Protein AF-0000000085156436 (afdb_homodimer)

InterPro domains:
  IPR004360 Glyoxalase/fosfomycin resistance/dioxygenase domain [PF00903] (8-137)
  IPR018146 Glyoxalase I, conserved site [PS00934] (10-31)
  IPR029068 Glyoxalase/Bleomycin resistance protein/Dihydroxybiphenyl dioxygenase [G3DSA:3.10.180.10] (1-141)
  IPR029068 Glyoxalase/Bleomycin resistance protein/Dihydroxybiphenyl dioxygenase [SSF54593] (7-139)
  IPR037523 Vicinal oxygen chelate (VOC), core domain [PS51819] (7-140)
  IPR051785 Methylmalonyl-CoA/ethylmalonyl-CoA epimerase [PTHR43048] (8-139)

Sequence (300 aa):
MTSHRTVFNHVGLCVADRERSRRFYEGLLGFQFWWEIDPPDDRTAQLVGLPEPLGVHATYLVRDGLVLELIDYSKRWVHAGSQRAMDQIGLTHISFSVSDLPGVLARVRQFGGAVVGGSVSDGAAMIRDPDGQLLELLSDGWLAALPARPMTSHRTVFNHVGLCVADRERSRRFYEGLLGFQFWWEIDPPDDRTAQLVGLPEPLGVHATYLVRDGLVLELIDYSKRWVHAGSQRAMDQIGLTHISFSVSDLPGVLARVRQFGGAVVGGSVSDGAAMIRDPDGQLLELLSDGWLAALPARP

Foldseek 3Di:
DDPDDDDDDADEDEDADPVLLCLQCCVLVNWDWDDKDFDQQVVVCVVVVHDDDWRWIWTWTDDPHHIYIYIYTPGDGDDDDPQADPPDPDDAEEEDEDQCVVVSQVCNVVSQKAWDPPQDDPFKTWIARNSRGIYIYGYCVVVVVDDDDD/DDPDDDDDDADEDEDADPVLLCLQCCVLVNWDWDDKDFDQQPVVCVVVVHDDDWRWIWTWTDDPHHIYIYIYTPGDGDDDDPQADPPDPDDAEEEDEDQCVVVSQVCNVVSQKAWDPPQDDPFKTWIARNSRGIYIYGYCVVVVVDDDDD

Solvent-accessible surface area (backbone atoms only — not comparable to full-atom values): 15821 Å² total; per-residue (Å²): 128,52,90,55,54,57,40,63,59,34,38,35,29,22,44,94,46,64,68,60,48,46,48,24,44,32,54,73,58,49,34,38,81,60,53,69,50,67,63,60,47,71,67,47,24,37,42,59,71,44,75,78,65,32,50,45,38,38,38,33,31,37,40,75,78,44,34,42,29,42,34,34,47,77,55,40,85,64,41,78,66,78,76,82,48,68,55,28,54,26,68,45,34,41,31,31,28,26,72,40,51,72,62,50,63,71,43,34,55,81,44,51,24,39,71,42,80,76,15,63,56,96,52,34,30,29,32,23,45,69,86,53,40,42,32,37,42,28,22,55,69,56,65,70,68,52,76,80,76,122,126,53,90,55,55,58,39,63,59,33,37,34,30,24,43,93,46,65,67,60,48,47,47,25,42,33,55,73,57,48,35,37,82,58,54,70,48,67,62,61,47,70,67,48,24,37,42,59,69,46,74,77,63,33,49,45,38,39,38,33,30,37,40,75,77,45,33,40,30,42,34,32,48,76,55,41,84,64,41,78,66,79,75,82,48,67,53,27,55,26,68,45,35,41,31,31,28,27,72,41,52,71,63,50,63,70,44,33,54,82,44,52,25,39,71,44,80,76,15,63,57,96,51,34,31,28,31,22,44,72,88,52,41,42,30,37,41,29,24,53,68,56,64,71,70,52,76,80,76,123

Organism: Mycolicibacterium paratuberculosis (strain ATCC BAA-968 / K-10) (NCBI:txid262316)

Radius of gyration: 18.22 Å; Cα contacts (8 Å, |Δi|>4): 719; chains: 2; bounding box: 40×47×39 Å

Secondary structure (DSSP, 8-state):
--SS-EEEEEEEEE-S-HHHHHHHHHHHH--EEEEEE---HHHHHHHHT-PSP--EEEEEEEETTEEEEEEEESSSPPBP-SPPPTTBSEEEEEEEEES-HHHHHHHTGGGT-EE-TT---SSEEEEE-TT--EEEEE-HHHHHHSPPP-/--SS-EEEEEEEEE-S-HHHHHHHHHHTT--EEEEEE---HHHHHHHHT-PSP--EEEEEEEETTEEEEEEEESSSPPBP-SPPPTTBSEEEEEEEEES-HHHHHHHTGGGT-EE-TT---SSEEEEE-TT--EEEEE-HHHHHHSPPP-

Structure (mmCIF, N/CA/C/O backbone):
data_AF-0000000085156436-model_v1
#
loop_
_entity.id
_entity.type
_entity.pdbx_description
1 polymer 'VOC domain-containing protein'
#
loop_
_atom_site.group_PDB
_atom_site.id
_atom_site.type_symbol
_atom_site.label_atom_id
_atom_site.label_alt_id
_atom_site.label_comp_id
_atom_site.label_asym_id
_atom_site.label_entity_id
_atom_site.label_seq_id
_atom_site.pdbx_PDB_ins_code
_atom_site.Cartn_x
_atom_site.Cartn_y
_atom_site.Cartn_z
_atom_site.occupancy
_atom_site.B_iso_or_equiv
_atom_site.auth_seq_id
_atom_site.auth_comp_id
_atom_site.auth_asym_id
_atom_site.auth_atom_id
_atom_site.pdbx_PDB_model_num
ATOM 1 N N . MET A 1 1 ? -18.656 16.703 -1.799 1 57.59 1 MET A N 1
ATOM 2 C CA . MET A 1 1 ? -17.469 16.781 -2.654 1 57.59 1 MET A CA 1
ATOM 3 C C . MET A 1 1 ? -16.375 17.609 -1.991 1 57.59 1 MET A C 1
ATOM 5 O O . MET A 1 1 ? -16.641 18.656 -1.395 1 57.59 1 MET A O 1
ATOM 9 N N . THR A 1 2 ? -15.25 16.891 -1.727 1 66.69 2 THR A N 1
ATOM 10 C CA . THR A 1 2 ? -14.211 17.672 -1.058 1 66.69 2 THR A CA 1
ATOM 11 C C . THR A 1 2 ? -13.789 18.859 -1.909 1 66.69 2 THR A C 1
ATOM 13 O O . THR A 1 2 ? -13.797 18.781 -3.139 1 66.69 2 THR A O 1
ATOM 16 N N . SER A 1 3 ? -13.68 20 -1.309 1 80.56 3 SER A N 1
ATOM 17 C CA . SER A 1 3 ? -13.344 21.25 -1.982 1 80.56 3 SER A CA 1
ATOM 18 C C . SER A 1 3 ? -11.867 21.281 -2.365 1 80.56 3 SER A C 1
ATOM 20 O O . SER A 1 3 ? -11.461 22.078 -3.221 1 80.56 3 SER A O 1
ATOM 22 N N . HIS A 1 4 ? -11.172 20.438 -1.797 1 92.12 4 HIS A N 1
ATOM 23 C CA . HIS A 1 4 ? -9.742 20.406 -2.094 1 92.12 4 HIS A CA 1
ATOM 24 C C . HIS A 1 4 ? -9.406 19.312 -3.094 1 92.12 4 HIS A C 1
ATOM 26 O O . HIS A 1 4 ? -10.102 18.297 -3.158 1 92.12 4 HIS A O 1
ATOM 32 N N . ARG A 1 5 ? -8.406 19.547 -3.877 1 94.5 5 ARG A N 1
ATOM 33 C CA . ARG A 1 5 ? -7.887 18.531 -4.781 1 94.5 5 ARG A CA 1
ATOM 34 C C . ARG A 1 5 ? -6.973 17.562 -4.043 1 94.5 5 ARG A C 1
ATOM 36 O O . ARG A 1 5 ? -6.156 17.969 -3.215 1 94.5 5 ARG A O 1
ATOM 43 N N . THR A 1 6 ? -7.156 16.312 -4.27 1 96.5 6 THR A N 1
ATOM 44 C CA . THR A 1 6 ? -6.289 15.258 -3.75 1 96.5 6 THR A CA 1
ATOM 45 C C . THR A 1 6 ? -5.664 14.461 -4.891 1 96.5 6 THR A C 1
ATOM 47 O O . THR A 1 6 ? -6.371 13.906 -5.727 1 96.5 6 THR A O 1
ATOM 50 N N . VAL A 1 7 ? -4.324 14.422 -4.945 1 96.5 7 VAL A N 1
ATOM 51 C CA . VAL A 1 7 ? -3.586 13.719 -5.992 1 96.5 7 VAL A CA 1
ATOM 52 C C . VAL A 1 7 ? -2.75 12.602 -5.379 1 96.5 7 VAL A C 1
ATOM 54 O O . VAL A 1 7 ? -2.01 12.828 -4.418 1 96.5 7 VAL A O 1
ATOM 57 N N . PHE A 1 8 ? -2.885 11.398 -5.918 1 96.94 8 PHE A N 1
ATOM 58 C CA . PHE A 1 8 ? -2.078 10.273 -5.449 1 96.94 8 PHE A CA 1
ATOM 59 C C . PHE A 1 8 ? -0.601 10.516 -5.738 1 96.94 8 PHE A C 1
ATOM 61 O O . PHE A 1 8 ? -0.237 10.922 -6.84 1 96.94 8 PHE A O 1
ATOM 68 N N . ASN A 1 9 ? 0.224 10.305 -4.707 1 97.25 9 ASN A N 1
ATOM 69 C CA . ASN A 1 9 ? 1.666 10.453 -4.867 1 97.25 9 ASN A CA 1
ATOM 70 C C . ASN A 1 9 ? 2.365 9.102 -4.957 1 97.25 9 ASN A C 1
ATOM 72 O O . ASN A 1 9 ? 2.963 8.773 -5.984 1 97.25 9 ASN A O 1
ATOM 76 N N . HIS A 1 10 ? 2.32 8.328 -3.9 1 98.31 10 HIS A N 1
ATOM 77 C CA . HIS A 1 10 ? 2.992 7.035 -3.918 1 98.31 10 HIS A CA 1
ATOM 78 C C . HIS A 1 10 ? 2.496 6.141 -2.785 1 98.31 10 HIS A C 1
ATOM 80 O O . HIS A 1 10 ? 1.801 6.609 -1.881 1 98.31 10 HIS A O 1
ATOM 86 N N . VAL A 1 11 ? 2.818 4.852 -2.906 1 98.75 11 VAL A N 1
ATOM 87 C CA . VAL A 1 11 ? 2.76 3.891 -1.809 1 98.75 11 VAL A CA 1
ATOM 88 C C . VAL A 1 11 ? 4.168 3.609 -1.292 1 98.75 11 VAL A C 1
ATOM 90 O O . VAL A 1 11 ? 5.082 3.34 -2.076 1 98.75 11 VAL A O 1
ATOM 93 N N . GLY A 1 12 ? 4.301 3.654 0.019 1 98.5 12 GLY A N 1
ATOM 94 C CA . GLY A 1 12 ? 5.613 3.455 0.61 1 98.5 12 GLY A CA 1
ATOM 95 C C . GLY A 1 12 ? 5.863 2.025 1.05 1 98.5 12 GLY A C 1
ATOM 96 O O . GLY A 1 12 ? 5 1.406 1.677 1 98.5 12 GLY A O 1
ATOM 97 N N . LEU A 1 13 ? 7.016 1.536 0.762 1 97.94 13 LEU A N 1
ATOM 98 C CA . LEU A 1 13 ? 7.504 0.21 1.129 1 97.94 13 LEU A CA 1
ATOM 99 C C . LEU A 1 13 ? 8.891 0.295 1.755 1 97.94 13 LEU A C 1
ATOM 101 O O . LEU A 1 13 ? 9.859 0.652 1.081 1 97.94 13 LEU A O 1
ATOM 105 N N . CYS A 1 14 ? 8.93 0.002 3.004 1 97.62 14 CYS A N 1
ATOM 106 C CA . CYS A 1 14 ? 10.227 -0.072 3.67 1 97.62 14 CYS A CA 1
ATOM 107 C C . CYS A 1 14 ? 10.938 -1.373 3.326 1 97.62 14 CYS A C 1
ATOM 109 O O . CYS A 1 14 ? 10.375 -2.457 3.475 1 97.62 14 CYS A O 1
ATOM 111 N N . VAL A 1 15 ? 12.195 -1.268 2.908 1 97.44 15 VAL A N 1
ATOM 112 C CA . VAL A 1 15 ? 12.93 -2.449 2.469 1 97.44 15 VAL A CA 1
ATOM 113 C C . VAL A 1 15 ? 14.258 -2.535 3.209 1 97.44 15 VAL A C 1
ATOM 115 O O . VAL A 1 15 ? 14.812 -1.515 3.627 1 97.44 15 VAL A O 1
ATOM 118 N N . ALA A 1 16 ? 14.781 -3.738 3.314 1 96.38 16 ALA A N 1
ATOM 119 C CA . ALA A 1 16 ? 16.047 -3.977 3.998 1 96.38 16 ALA A CA 1
ATOM 120 C C . ALA A 1 16 ? 17.234 -3.717 3.068 1 96.38 16 ALA A C 1
ATOM 122 O O . ALA A 1 16 ? 18.312 -3.363 3.523 1 96.38 16 ALA A O 1
ATOM 123 N N . ASP A 1 17 ? 17.047 -3.947 1.817 1 96.31 17 ASP A N 1
ATOM 124 C CA . ASP A 1 17 ? 18.047 -3.803 0.769 1 96.31 17 ASP A CA 1
ATOM 125 C C . ASP A 1 17 ? 17.422 -3.277 -0.522 1 96.31 17 ASP A C 1
ATOM 127 O O . ASP A 1 17 ? 16.75 -4.02 -1.234 1 96.31 17 ASP A O 1
ATOM 131 N N . ARG A 1 18 ? 17.734 -2.062 -0.826 1 96.56 18 ARG A N 1
ATOM 132 C CA . ARG A 1 18 ? 17.109 -1.351 -1.937 1 96.56 18 ARG A CA 1
ATOM 133 C C . ARG A 1 18 ? 17.438 -2.018 -3.268 1 96.56 18 ARG A C 1
ATOM 135 O O . ARG A 1 18 ? 16.562 -2.191 -4.117 1 96.56 18 ARG A O 1
ATOM 142 N N . GLU A 1 19 ? 18.656 -2.375 -3.465 1 97.38 19 GLU A N 1
ATOM 143 C CA . GLU A 1 19 ? 19.078 -2.971 -4.73 1 97.38 19 GLU A CA 1
ATOM 144 C C . GLU A 1 19 ? 18.406 -4.312 -4.965 1 97.38 19 GLU A C 1
ATOM 146 O O . GLU A 1 19 ? 17.953 -4.605 -6.078 1 97.38 19 GLU A O 1
ATOM 151 N N . ARG A 1 20 ? 18.391 -5.094 -3.945 1 97.81 20 ARG A N 1
ATOM 152 C CA . ARG A 1 20 ? 17.703 -6.383 -4.027 1 97.81 20 ARG A CA 1
ATOM 153 C C . ARG A 1 20 ? 16.234 -6.203 -4.375 1 97.81 20 ARG A C 1
ATOM 155 O O . ARG A 1 20 ? 15.703 -6.914 -5.227 1 97.81 20 ARG A O 1
ATOM 162 N N . SER A 1 21 ? 15.609 -5.293 -3.699 1 98.44 21 SER A N 1
ATOM 163 C CA . SER A 1 21 ? 14.195 -5.023 -3.965 1 98.44 21 SER A CA 1
ATOM 164 C C . SER A 1 21 ? 13.992 -4.492 -5.379 1 98.44 21 SER A C 1
ATOM 166 O O . SER A 1 21 ? 13.055 -4.902 -6.07 1 98.44 21 SER A O 1
ATOM 168 N N . ARG A 1 22 ? 14.828 -3.611 -5.828 1 98.5 22 ARG A N 1
ATOM 169 C CA . ARG A 1 22 ? 14.719 -3.086 -7.184 1 98.5 22 ARG A CA 1
ATOM 170 C C . ARG A 1 22 ? 14.828 -4.203 -8.219 1 98.5 22 ARG A C 1
ATOM 172 O O . ARG A 1 22 ? 14.07 -4.234 -9.195 1 98.5 22 ARG A O 1
ATOM 179 N N . ARG A 1 23 ? 15.766 -5.062 -7.988 1 98.38 23 ARG A N 1
ATOM 180 C CA . ARG A 1 23 ? 15.93 -6.191 -8.898 1 98.38 23 ARG A CA 1
ATOM 181 C C . ARG A 1 23 ? 14.633 -6.992 -9.016 1 98.38 23 ARG A C 1
ATOM 183 O O . ARG A 1 23 ? 14.25 -7.406 -10.109 1 98.38 23 ARG A O 1
ATOM 190 N N . PHE A 1 24 ? 14.031 -7.168 -7.934 1 98.69 24 PHE A N 1
ATOM 191 C CA . PHE A 1 24 ? 12.789 -7.93 -7.906 1 98.69 24 PHE A CA 1
ATOM 192 C C . PHE A 1 24 ? 11.68 -7.191 -8.641 1 98.69 24 PHE A C 1
ATOM 194 O O . PHE A 1 24 ? 11.07 -7.734 -9.562 1 98.69 24 PHE A O 1
ATOM 201 N N . TYR A 1 25 ? 11.375 -5.957 -8.305 1 98.69 25 TYR A N 1
ATOM 202 C CA . TYR A 1 25 ? 10.234 -5.215 -8.828 1 98.69 25 TYR A CA 1
ATOM 203 C C . TYR A 1 25 ? 10.461 -4.836 -10.289 1 98.69 25 TYR A C 1
ATOM 205 O O . TYR A 1 25 ? 9.523 -4.871 -11.094 1 98.69 25 TYR A O 1
ATOM 213 N N . GLU A 1 26 ? 11.68 -4.469 -10.641 1 98.19 26 GLU A N 1
ATOM 214 C CA . GLU A 1 26 ? 11.977 -4.152 -12.039 1 98.19 26 GLU A CA 1
ATOM 215 C C . GLU A 1 26 ? 12.062 -5.422 -12.883 1 98.19 26 GLU A C 1
ATOM 217 O O . GLU A 1 26 ? 11.516 -5.477 -13.984 1 98.19 26 GLU A O 1
ATOM 222 N N . GLY A 1 27 ? 12.727 -6.371 -12.383 1 97.94 27 GLY A N 1
ATOM 223 C CA . GLY A 1 27 ? 13 -7.578 -13.148 1 97.94 27 GLY A CA 1
ATOM 224 C C . GLY A 1 27 ? 11.797 -8.484 -13.297 1 97.94 27 GLY A C 1
ATOM 225 O O . GLY A 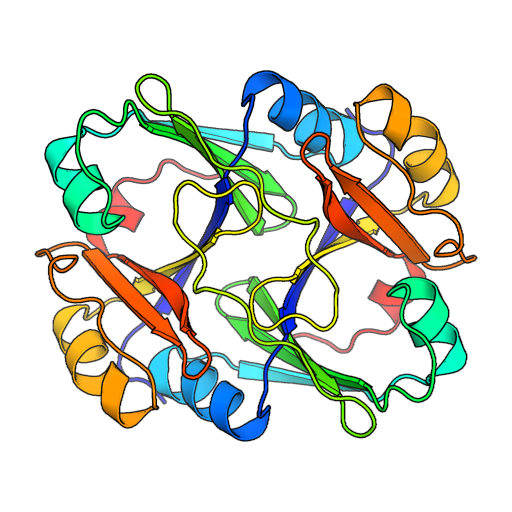1 27 ? 11.516 -8.977 -14.383 1 97.94 27 GLY A O 1
ATOM 226 N N . LEU A 1 28 ? 11.078 -8.711 -12.211 1 98.19 28 LEU A N 1
ATOM 227 C CA . LEU A 1 28 ? 9.977 -9.664 -12.227 1 98.19 28 LEU A CA 1
ATOM 228 C C . LEU A 1 28 ? 8.688 -8.984 -12.68 1 98.19 28 LEU A C 1
ATOM 230 O O . LEU A 1 28 ? 7.926 -9.555 -13.469 1 98.19 28 LEU A O 1
ATOM 234 N N . LEU A 1 29 ? 8.453 -7.754 -12.188 1 97.75 29 LEU A N 1
ATOM 235 C CA . LEU A 1 29 ? 7.141 -7.148 -12.367 1 97.75 29 LEU A CA 1
ATOM 236 C C . LEU A 1 29 ? 7.203 -6 -13.367 1 97.75 29 LEU A C 1
ATOM 238 O O . LEU A 1 29 ? 6.176 -5.395 -13.688 1 97.75 29 LEU A O 1
ATOM 242 N N . GLY A 1 30 ? 8.367 -5.633 -13.82 1 97.38 30 GLY A N 1
ATOM 243 C CA . GLY A 1 30 ? 8.508 -4.688 -14.914 1 97.38 30 GLY A CA 1
ATOM 244 C C . GLY A 1 30 ? 8.367 -3.242 -14.477 1 97.38 30 GLY A C 1
ATOM 245 O O . GLY A 1 30 ? 7.992 -2.381 -15.273 1 97.38 30 GLY A O 1
ATOM 246 N N . PHE A 1 31 ? 8.617 -3.004 -13.203 1 98.19 31 PHE A N 1
ATOM 247 C CA . PHE A 1 31 ? 8.641 -1.614 -12.766 1 98.19 31 PHE A CA 1
ATOM 248 C C . PHE A 1 31 ? 9.758 -0.847 -13.461 1 98.19 31 PHE A C 1
ATOM 250 O O . PHE A 1 31 ? 10.781 -1.427 -13.828 1 98.19 31 PHE A O 1
ATOM 257 N N . GLN A 1 32 ? 9.484 0.458 -13.641 1 97.75 32 GLN A N 1
ATOM 258 C CA . GLN A 1 32 ? 10.492 1.349 -14.203 1 97.75 32 GLN A CA 1
ATOM 259 C C . GLN A 1 32 ? 10.992 2.346 -13.164 1 97.75 32 GLN A C 1
ATOM 261 O O . GLN A 1 32 ? 10.195 2.912 -12.406 1 97.75 32 GLN A O 1
ATOM 266 N N . PHE A 1 33 ? 12.297 2.555 -13.164 1 98.06 33 PHE A N 1
ATOM 267 C CA . PHE A 1 33 ? 12.867 3.609 -12.328 1 98.06 33 PHE A CA 1
ATOM 268 C C . PHE A 1 33 ? 12.359 4.977 -12.766 1 98.06 33 PHE A C 1
ATOM 270 O O . PHE A 1 33 ? 12.328 5.285 -13.961 1 98.06 33 PHE A O 1
ATOM 277 N N . TRP A 1 34 ? 11.945 5.738 -11.805 1 97.88 34 TRP A N 1
ATOM 278 C CA . TRP A 1 34 ? 11.477 7.09 -12.086 1 97.88 34 TRP A CA 1
ATOM 279 C C . TRP A 1 34 ? 12.461 8.133 -11.57 1 97.88 34 TRP A C 1
ATOM 281 O O . TRP A 1 34 ? 13.023 8.906 -12.344 1 97.88 34 TRP A O 1
ATOM 291 N N . TRP A 1 35 ? 12.758 8.125 -10.289 1 97.12 35 TRP A N 1
ATOM 292 C CA . TRP A 1 35 ? 13.711 9.039 -9.664 1 97.12 35 TRP A CA 1
ATOM 293 C C . TRP A 1 35 ? 14.047 8.594 -8.25 1 97.12 35 TRP A C 1
ATOM 295 O O . TRP A 1 35 ? 13.508 7.605 -7.754 1 97.12 35 TRP A O 1
ATOM 305 N N . GLU A 1 36 ? 15.039 9.203 -7.633 1 97.5 36 GLU A N 1
ATOM 306 C CA . GLU A 1 36 ? 15.445 8.906 -6.262 1 97.5 36 GLU A CA 1
ATOM 307 C C . GLU A 1 36 ? 15.922 10.164 -5.539 1 97.5 36 GLU A C 1
ATOM 309 O O . GLU A 1 36 ? 16.234 11.172 -6.18 1 97.5 36 GLU A O 1
ATOM 314 N N . ILE A 1 37 ? 15.852 10.094 -4.262 1 96.75 37 ILE A N 1
ATOM 315 C CA . ILE A 1 37 ? 16.266 11.242 -3.467 1 96.75 37 ILE A CA 1
ATOM 316 C C . ILE A 1 37 ? 16.797 10.773 -2.119 1 96.75 37 ILE A C 1
ATOM 318 O O . ILE A 1 37 ? 16.375 9.75 -1.59 1 96.75 37 ILE A O 1
ATOM 322 N N . ASP A 1 38 ? 17.734 11.523 -1.561 1 97.06 38 ASP A N 1
ATOM 323 C CA . ASP A 1 38 ? 18.219 11.406 -0.19 1 97.06 38 ASP A CA 1
ATOM 324 C C . ASP A 1 38 ? 17.812 12.617 0.642 1 97.06 38 ASP A C 1
ATOM 326 O O . ASP A 1 38 ? 18.578 13.594 0.736 1 97.06 38 ASP A O 1
ATOM 330 N N . PRO A 1 39 ? 16.672 12.5 1.191 1 95.88 39 PRO A N 1
ATOM 331 C CA . PRO A 1 39 ? 16.25 13.68 1.948 1 95.88 39 PRO A CA 1
ATOM 332 C C . PRO A 1 39 ? 17.062 13.891 3.225 1 95.88 39 PRO A C 1
ATOM 334 O O . PRO A 1 39 ? 17.594 12.922 3.785 1 95.88 39 PRO A O 1
ATOM 337 N N . PRO A 1 40 ? 17.125 15.141 3.645 1 96.06 40 PRO A N 1
ATOM 338 C CA . PRO A 1 40 ? 17.844 15.398 4.891 1 96.06 40 PRO A CA 1
ATOM 339 C C . PRO A 1 40 ? 17.156 14.781 6.109 1 96.06 40 PRO A C 1
ATOM 341 O O . PRO A 1 40 ? 15.922 14.703 6.152 1 96.06 40 PRO A O 1
ATOM 344 N N . ASP A 1 41 ? 17.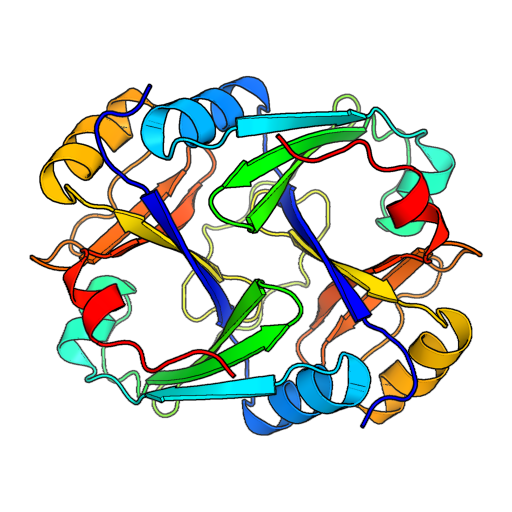922 14.406 7.129 1 96.88 41 ASP A N 1
ATOM 345 C CA . ASP A 1 41 ? 17.422 13.68 8.289 1 96.88 41 ASP A CA 1
ATOM 346 C C . ASP A 1 41 ? 16.422 14.523 9.078 1 96.88 41 ASP A C 1
ATOM 348 O O . ASP A 1 41 ? 15.406 14.016 9.539 1 96.88 41 ASP A O 1
ATOM 352 N N . ASP A 1 42 ? 16.719 15.781 9.289 1 93.38 42 ASP A N 1
ATOM 353 C CA . ASP A 1 42 ? 15.945 16.594 10.211 1 93.38 42 ASP A CA 1
ATOM 354 C C . ASP A 1 42 ? 14.484 16.688 9.766 1 93.38 42 ASP A C 1
ATOM 356 O O . ASP A 1 42 ? 13.578 16.359 10.531 1 93.38 42 ASP A O 1
ATOM 360 N N . ARG A 1 43 ? 14.227 17.016 8.523 1 92.75 43 ARG A N 1
ATOM 361 C CA . ARG A 1 43 ? 12.867 17.109 8.008 1 92.75 43 ARG A CA 1
ATOM 362 C C . ARG A 1 43 ? 12.211 15.734 7.93 1 92.75 43 ARG A C 1
ATOM 364 O O . ARG A 1 43 ? 11.023 15.594 8.234 1 92.75 43 ARG A O 1
ATOM 371 N N . THR A 1 44 ? 13.031 14.797 7.562 1 96.31 44 THR A N 1
ATOM 372 C CA . THR A 1 44 ? 12.516 13.445 7.41 1 96.31 44 THR A CA 1
ATOM 373 C C . THR A 1 44 ? 12.172 12.844 8.773 1 96.31 44 THR A C 1
ATOM 375 O O . THR A 1 44 ? 11.125 12.211 8.93 1 96.31 44 THR A O 1
ATOM 378 N N . ALA A 1 45 ? 13.055 13.07 9.75 1 97 45 ALA A N 1
ATOM 379 C CA . ALA A 1 45 ? 12.852 12.555 11.102 1 97 45 ALA A CA 1
ATOM 380 C C . ALA A 1 45 ? 11.539 13.07 11.688 1 97 45 ALA A C 1
ATOM 382 O O . ALA A 1 45 ? 10.781 12.312 12.297 1 97 45 ALA A O 1
ATOM 383 N N . GLN A 1 46 ? 11.297 14.273 11.5 1 96.75 46 GLN A N 1
ATOM 384 C CA . GLN A 1 46 ? 10.055 14.891 11.953 1 96.75 46 GLN A CA 1
ATOM 385 C C . GLN A 1 46 ? 8.844 14.273 11.266 1 96.75 46 GLN A C 1
ATOM 387 O O . GLN A 1 46 ? 7.879 13.883 11.922 1 96.75 46 GLN A O 1
ATOM 392 N N . LEU A 1 47 ? 8.867 14.094 10.047 1 97.44 47 LEU A N 1
ATOM 393 C CA . LEU A 1 47 ? 7.738 13.609 9.25 1 97.44 47 LEU A CA 1
ATOM 394 C C . LEU A 1 47 ? 7.422 12.156 9.586 1 97.44 47 LEU A C 1
ATOM 396 O O . LEU A 1 47 ? 6.262 11.805 9.797 1 97.44 47 LEU A O 1
ATOM 400 N N . VAL A 1 48 ? 8.492 11.336 9.719 1 96.44 48 VAL A N 1
ATOM 401 C CA . VAL A 1 48 ? 8.258 9.898 9.828 1 96.44 48 VAL A CA 1
ATOM 402 C C . VAL A 1 48 ? 8.203 9.5 11.305 1 96.44 48 VAL A C 1
ATOM 404 O O . VAL A 1 48 ? 7.906 8.352 11.633 1 96.44 48 VAL A O 1
ATOM 407 N N . GLY A 1 49 ? 8.5 10.43 12.188 1 96 49 GLY A N 1
ATOM 408 C CA . GLY A 1 49 ? 8.422 10.18 13.617 1 96 49 GLY A CA 1
ATOM 409 C C . GLY A 1 49 ? 9.484 9.219 14.117 1 96 49 GLY A C 1
ATOM 410 O O . GLY A 1 49 ? 9.211 8.336 14.922 1 96 49 GLY A O 1
ATOM 411 N N . LEU A 1 50 ? 10.664 9.32 13.602 1 96.19 50 LEU A N 1
ATOM 412 C CA . LEU A 1 50 ? 11.797 8.484 13.992 1 96.19 50 LEU A CA 1
ATOM 413 C C . LEU A 1 50 ? 12.977 9.352 14.438 1 96.19 50 LEU A C 1
ATOM 415 O O . LEU A 1 50 ? 13.234 10.406 13.859 1 96.19 50 LEU A O 1
ATOM 419 N N . PRO A 1 51 ? 13.648 8.922 15.391 1 95.69 51 PRO A N 1
ATOM 420 C CA . PRO A 1 51 ? 14.797 9.711 15.828 1 95.69 51 PRO A CA 1
ATOM 421 C C . PRO A 1 51 ? 15.969 9.648 14.844 1 95.69 51 PRO A C 1
ATOM 423 O O . PRO A 1 51 ? 16.188 8.617 14.203 1 95.69 51 PRO A O 1
ATOM 426 N N . GLU A 1 52 ? 16.719 10.68 14.75 1 96.44 52 GLU A N 1
ATOM 427 C CA . GLU A 1 52 ? 17.969 10.727 14 1 96.44 52 GLU A CA 1
ATOM 428 C C . GLU A 1 52 ? 19.062 9.898 14.688 1 96.44 52 GLU A C 1
ATOM 430 O O . GLU A 1 52 ? 19.016 9.711 15.898 1 96.44 52 GLU A O 1
ATOM 435 N N . PRO A 1 53 ? 20.094 9.57 13.883 1 97.62 53 PRO A N 1
ATOM 436 C CA . PRO A 1 53 ? 20.25 9.672 12.43 1 97.62 53 PRO A CA 1
ATOM 437 C C . PRO A 1 53 ? 19.453 8.609 11.672 1 97.62 53 PRO A C 1
ATOM 439 O O . PRO A 1 53 ? 19.25 7.504 12.188 1 97.62 53 PRO A O 1
ATOM 442 N N . LEU A 1 54 ? 19 8.82 10.461 1 97.19 54 LEU A N 1
ATOM 443 C CA . LEU A 1 54 ? 18.188 7.914 9.664 1 97.19 54 LEU A CA 1
ATOM 444 C C . LEU A 1 54 ? 18.938 7.445 8.43 1 97.19 54 LEU A C 1
ATOM 446 O O . LEU A 1 54 ? 19.078 6.238 8.211 1 97.19 54 LEU A O 1
ATOM 450 N N . GLY A 1 55 ? 19.484 8.438 7.641 1 97.75 55 GLY A N 1
ATOM 451 C CA . GLY A 1 55 ? 20.078 8.102 6.359 1 97.75 55 GLY A CA 1
ATOM 452 C C . GLY A 1 55 ? 19.094 7.523 5.367 1 97.75 55 GLY A C 1
ATOM 453 O O . GLY A 1 55 ? 19.344 6.48 4.758 1 97.75 55 GLY A O 1
ATOM 454 N N . VAL A 1 56 ? 17.969 8.219 5.215 1 97.62 56 VAL A N 1
ATOM 455 C CA . VAL A 1 56 ? 16.891 7.734 4.355 1 97.62 56 VAL A CA 1
ATOM 456 C C . VAL A 1 56 ? 17.312 7.836 2.891 1 97.62 56 VAL A C 1
ATOM 458 O O . VAL A 1 56 ? 17.891 8.836 2.475 1 97.62 56 VAL A O 1
ATOM 461 N N . HIS A 1 57 ? 17.062 6.832 2.146 1 97.94 57 HIS A N 1
ATOM 462 C CA . HIS A 1 57 ? 17.094 6.809 0.688 1 97.94 57 HIS A CA 1
ATOM 463 C C . HIS A 1 57 ? 15.742 6.363 0.116 1 97.94 57 HIS A C 1
ATOM 465 O O . HIS A 1 57 ? 15.25 5.289 0.454 1 97.94 57 HIS A O 1
ATOM 471 N N . ALA A 1 58 ? 15.18 7.199 -0.705 1 97.94 58 ALA A N 1
ATOM 472 C CA . ALA A 1 58 ? 13.898 6.887 -1.328 1 97.94 58 ALA A CA 1
ATOM 473 C C . ALA A 1 58 ? 14.055 6.695 -2.834 1 97.94 58 ALA A C 1
ATOM 475 O O . ALA A 1 58 ? 14.562 7.578 -3.529 1 97.94 58 ALA A O 1
ATOM 476 N N . THR A 1 59 ? 13.703 5.578 -3.311 1 98.44 59 THR A N 1
ATOM 477 C CA . THR A 1 59 ? 13.664 5.258 -4.734 1 98.44 59 THR A CA 1
ATOM 478 C C . THR A 1 59 ? 12.219 5.09 -5.211 1 98.44 59 THR A C 1
ATOM 480 O O . THR A 1 59 ? 11.445 4.355 -4.605 1 98.44 59 THR A O 1
ATOM 483 N N . TYR A 1 60 ? 11.898 5.758 -6.285 1 98.44 60 TYR A N 1
ATOM 484 C CA . TYR A 1 60 ? 10.539 5.688 -6.82 1 98.44 60 TYR A CA 1
ATOM 485 C C . TYR A 1 60 ? 10.516 4.887 -8.117 1 98.44 60 TYR A C 1
ATOM 487 O O . TYR A 1 60 ? 11.234 5.203 -9.07 1 98.44 60 TYR A O 1
ATOM 495 N N . LEU A 1 61 ? 9.719 3.875 -8.117 1 98.62 61 LEU A N 1
ATOM 496 C CA . LEU A 1 61 ? 9.445 3.035 -9.281 1 98.62 61 LEU A CA 1
ATOM 497 C C . LEU A 1 61 ? 8.008 3.219 -9.758 1 98.62 61 LEU A C 1
ATOM 499 O O . LEU A 1 61 ? 7.117 3.506 -8.953 1 98.62 61 LEU A O 1
ATOM 503 N N . VAL A 1 62 ? 7.789 3.023 -11.055 1 98 62 VAL A N 1
ATOM 504 C CA . VAL A 1 62 ? 6.457 3.234 -11.609 1 98 62 VAL A CA 1
ATOM 505 C C . VAL A 1 62 ? 6.027 2.006 -12.398 1 98 62 VAL A C 1
ATOM 507 O O . VAL A 1 62 ? 6.82 1.432 -13.148 1 98 62 VAL A O 1
ATOM 510 N N . ARG A 1 63 ? 4.805 1.584 -12.195 1 96.62 63 ARG A N 1
ATOM 511 C CA . ARG A 1 63 ? 4.176 0.531 -12.992 1 96.62 63 ARG A CA 1
ATOM 512 C C . ARG A 1 63 ? 2.688 0.808 -13.188 1 96.62 63 ARG A C 1
ATOM 514 O O . ARG A 1 63 ? 1.92 0.818 -12.219 1 96.62 63 ARG A O 1
ATOM 521 N N . ASP A 1 64 ? 2.305 1.014 -14.477 1 92.81 64 ASP A N 1
ATOM 522 C CA . ASP A 1 64 ? 0.896 1.152 -14.836 1 92.81 64 ASP A CA 1
ATOM 523 C C . ASP A 1 64 ? 0.202 2.182 -13.945 1 92.81 64 ASP A C 1
ATOM 525 O O . ASP A 1 64 ? -0.836 1.893 -13.344 1 92.81 64 ASP A O 1
ATOM 529 N N . GLY A 1 65 ? 0.794 3.311 -13.633 1 90.62 65 GLY A N 1
ATOM 530 C CA . GLY A 1 65 ? 0.193 4.387 -12.859 1 90.62 65 GLY A CA 1
ATOM 531 C C . GLY A 1 65 ? 0.506 4.305 -11.375 1 90.62 65 GLY A C 1
ATOM 532 O O . GLY A 1 65 ? 0.364 5.289 -10.648 1 90.62 65 GLY A O 1
ATOM 533 N N . LEU A 1 66 ? 0.836 3.117 -10.867 1 97.56 66 LEU A N 1
ATOM 534 C CA . LEU A 1 66 ? 1.262 2.99 -9.477 1 97.56 66 LEU A CA 1
ATOM 535 C C . LEU A 1 66 ? 2.67 3.541 -9.289 1 97.56 66 LEU A C 1
ATOM 537 O O . LEU A 1 66 ? 3.572 3.236 -10.07 1 97.56 66 LEU A O 1
ATOM 541 N N . VAL A 1 67 ? 2.838 4.34 -8.367 1 98.12 67 VAL A N 1
ATOM 542 C CA . VAL A 1 67 ? 4.156 4.781 -7.922 1 98.12 67 VAL A CA 1
ATOM 543 C C . VAL A 1 67 ? 4.52 4.09 -6.609 1 98.12 67 VAL A C 1
ATOM 545 O O . VAL A 1 67 ? 3.812 4.23 -5.609 1 98.12 67 VAL A O 1
ATOM 548 N N . LEU A 1 68 ? 5.574 3.32 -6.617 1 98.75 68 LEU A N 1
ATOM 549 C CA . LEU A 1 68 ? 6.098 2.623 -5.445 1 98.75 68 LEU A CA 1
ATOM 550 C C . LEU A 1 68 ? 7.363 3.299 -4.934 1 98.75 68 LEU A C 1
ATOM 552 O O . LEU A 1 68 ? 8.336 3.451 -5.676 1 98.75 68 LEU A O 1
ATOM 556 N N . GLU A 1 69 ? 7.309 3.77 -3.717 1 98.75 69 GLU A N 1
ATOM 557 C CA . GLU A 1 69 ? 8.492 4.289 -3.043 1 98.75 69 GLU A CA 1
ATOM 558 C C . GLU A 1 69 ? 9.195 3.197 -2.244 1 98.75 69 GLU A C 1
ATOM 560 O O . GLU A 1 69 ? 8.625 2.643 -1.303 1 98.75 69 GLU A O 1
ATOM 565 N N . LEU A 1 70 ? 10.359 2.787 -2.617 1 98.62 70 LEU A N 1
ATOM 566 C CA . LEU A 1 70 ? 11.242 1.975 -1.787 1 98.62 70 LEU A CA 1
ATOM 567 C C . LEU A 1 70 ? 12.047 2.85 -0.835 1 98.62 70 LEU A C 1
ATOM 569 O O . LEU A 1 70 ? 12.836 3.691 -1.276 1 98.62 70 LEU A O 1
ATOM 573 N N . ILE A 1 71 ? 11.82 2.67 0.42 1 98.12 71 ILE A N 1
ATOM 574 C CA . ILE A 1 71 ? 12.523 3.473 1.414 1 98.12 71 ILE A CA 1
ATOM 575 C C . ILE A 1 71 ? 13.469 2.586 2.223 1 98.12 71 ILE A C 1
ATOM 577 O O . ILE A 1 71 ? 13.062 1.539 2.732 1 98.12 71 ILE A O 1
ATOM 581 N N . ASP A 1 72 ? 14.664 2.908 2.311 1 97 72 ASP A N 1
ATOM 582 C CA . ASP A 1 72 ? 15.625 2.238 3.178 1 97 72 ASP A CA 1
ATOM 583 C C . ASP A 1 72 ? 16.391 3.246 4.035 1 97 72 ASP A C 1
ATOM 585 O O . ASP A 1 72 ? 16.234 4.457 3.865 1 97 72 ASP A O 1
ATOM 589 N N . TYR A 1 73 ? 17.062 2.801 5 1 96.69 73 TYR A N 1
ATOM 590 C CA . TYR A 1 73 ? 17.766 3.59 6.004 1 96.69 73 TYR A CA 1
ATOM 591 C C . TYR A 1 73 ? 19.219 3.158 6.113 1 96.69 73 TYR A C 1
ATOM 593 O O . TYR A 1 73 ? 19.516 2.006 6.445 1 96.69 73 TYR A O 1
ATOM 601 N N . SER A 1 74 ? 20.141 4.082 5.859 1 96.44 74 SER A N 1
ATOM 602 C CA . SER A 1 74 ? 21.547 3.711 5.883 1 96.44 74 SER A CA 1
ATOM 603 C C . SER A 1 74 ? 22.141 3.908 7.273 1 96.44 74 SER A C 1
ATOM 605 O O . SER A 1 74 ? 23.234 3.408 7.559 1 96.44 74 SER A O 1
ATOM 607 N N . LYS A 1 75 ? 21.5 4.672 8.172 1 96.81 75 LYS A N 1
ATOM 608 C CA . LYS A 1 75 ? 22.062 4.957 9.484 1 96.81 75 LYS A CA 1
ATOM 609 C C . LYS A 1 75 ? 21.125 4.465 10.594 1 96.81 75 LYS A C 1
ATOM 611 O O . LYS A 1 75 ? 21.188 4.957 11.719 1 96.81 75 LYS A O 1
ATOM 616 N N . ARG A 1 76 ? 20.25 3.586 10.164 1 92.25 76 ARG A N 1
ATOM 617 C CA . ARG A 1 76 ? 19.297 2.988 11.086 1 92.25 76 ARG A CA 1
ATOM 618 C C . ARG A 1 76 ? 18.938 1.568 10.656 1 92.25 76 ARG A C 1
ATOM 620 O O . ARG A 1 76 ? 18.891 1.266 9.469 1 92.25 76 ARG A O 1
ATOM 627 N N . TRP A 1 77 ? 18.672 0.766 11.656 1 90.69 77 TRP A N 1
ATOM 628 C CA . TRP A 1 77 ? 18.203 -0.586 11.367 1 90.69 77 TRP A CA 1
ATOM 629 C C . TRP A 1 77 ? 16.688 -0.618 11.211 1 90.69 77 TRP A C 1
ATOM 631 O O . TRP A 1 77 ? 15.961 -0.067 12.047 1 90.69 77 TRP A O 1
ATOM 641 N N . VAL A 1 78 ? 16.25 -1.196 10.141 1 91.94 78 VAL A N 1
ATOM 642 C CA . VAL A 1 78 ? 14.812 -1.4 9.984 1 91.94 78 VAL A CA 1
ATOM 643 C C . VAL A 1 78 ? 14.383 -2.646 10.758 1 91.94 78 VAL A C 1
ATOM 645 O O . VAL A 1 78 ? 15.148 -3.605 10.875 1 91.94 78 VAL A O 1
ATOM 648 N N . HIS A 1 79 ? 13.211 -2.557 11.25 1 87.56 79 HIS A N 1
ATOM 649 C CA . HIS A 1 79 ? 12.703 -3.697 12.008 1 87.56 79 HIS A CA 1
ATOM 650 C C . HIS A 1 79 ? 11.867 -4.613 11.117 1 87.56 79 HIS A C 1
ATOM 652 O O . HIS A 1 79 ? 11.148 -4.145 10.234 1 87.56 79 HIS A O 1
ATOM 658 N N . ALA A 1 80 ? 12.281 -5.871 11.312 1 77.62 80 ALA A N 1
ATOM 659 C CA . ALA A 1 80 ? 11.453 -6.91 10.711 1 77.62 80 ALA A CA 1
ATOM 660 C C . ALA A 1 80 ? 10.438 -7.457 11.711 1 77.62 80 ALA A C 1
ATOM 662 O O . ALA A 1 80 ? 10.734 -7.57 12.898 1 77.62 80 ALA A O 1
ATOM 663 N N . GLY A 1 81 ? 9.156 -7.332 11.406 1 65 81 GLY A N 1
ATOM 664 C CA . GLY A 1 81 ? 8.164 -8 12.227 1 65 81 GLY A CA 1
ATOM 665 C C . GLY A 1 81 ? 7.68 -9.305 11.633 1 65 81 GLY A C 1
ATOM 666 O O . GLY A 1 81 ? 8.273 -9.82 10.68 1 65 81 GLY A O 1
ATOM 667 N N . SER A 1 82 ? 6.742 -9.867 12.359 1 66.75 82 SER A N 1
ATOM 668 C CA . SER A 1 82 ? 6.078 -11.023 11.758 1 66.75 82 SER A CA 1
ATOM 669 C C . SER A 1 82 ? 5.547 -10.695 10.367 1 66.75 82 SER A C 1
ATOM 671 O O . SER A 1 82 ? 5.262 -9.531 10.062 1 66.75 82 SER A O 1
ATOM 673 N N . GLN A 1 83 ? 5.582 -11.695 9.641 1 78.19 83 GLN A N 1
ATOM 674 C CA . GLN A 1 83 ? 4.996 -11.523 8.312 1 78.19 83 GLN A CA 1
ATOM 675 C C . GLN A 1 83 ? 3.549 -11.047 8.406 1 78.19 83 GLN A C 1
ATOM 677 O O . GLN A 1 83 ? 2.783 -11.539 9.242 1 78.19 83 GLN A O 1
ATOM 682 N N . ARG A 1 84 ? 3.305 -10.141 7.68 1 83.88 84 ARG A N 1
ATOM 683 C CA . ARG A 1 84 ? 1.949 -9.602 7.672 1 83.88 84 ARG A CA 1
ATOM 684 C C . ARG A 1 84 ? 0.954 -10.617 7.133 1 83.88 84 ARG A C 1
ATOM 686 O O . ARG A 1 84 ? 1.217 -11.273 6.121 1 83.88 84 ARG A O 1
ATOM 693 N N . ALA A 1 85 ? -0.123 -10.703 7.914 1 90.88 85 ALA A N 1
ATOM 694 C CA . ALA A 1 85 ? -1.228 -11.562 7.504 1 90.88 85 ALA A CA 1
ATOM 695 C C . ALA A 1 85 ? -2.336 -10.758 6.836 1 90.88 85 ALA A C 1
ATOM 697 O O . ALA A 1 85 ? -2.463 -9.555 7.07 1 90.88 85 ALA A O 1
ATOM 698 N N . MET A 1 86 ? -3.146 -11.469 6.109 1 95.19 86 MET A N 1
ATOM 699 C CA . MET A 1 86 ? -4.164 -10.797 5.305 1 95.19 86 MET A CA 1
ATOM 700 C C . MET A 1 86 ? -5.328 -10.336 6.172 1 95.19 86 MET A C 1
ATOM 702 O O . MET A 1 86 ? -6.152 -9.531 5.738 1 95.19 86 MET A O 1
ATOM 706 N N . ASP A 1 87 ? -5.441 -10.844 7.336 1 95 87 ASP A N 1
ATOM 707 C CA . ASP A 1 87 ? -6.492 -10.398 8.242 1 95 87 ASP A CA 1
ATOM 708 C C . ASP A 1 87 ? -5.934 -9.469 9.312 1 95 87 ASP A C 1
ATOM 710 O O . ASP A 1 87 ? -6.512 -9.336 10.398 1 95 87 ASP A O 1
ATOM 714 N N . GLN A 1 88 ? -4.832 -8.898 9.086 1 93.75 88 GLN A N 1
ATOM 715 C CA . GLN A 1 88 ? -4.285 -7.863 9.953 1 93.75 88 GLN A CA 1
ATOM 716 C C . GLN A 1 88 ? -4.676 -6.473 9.469 1 93.75 88 GLN A C 1
ATOM 718 O O . GLN A 1 88 ? -4.547 -6.168 8.273 1 93.75 88 GLN A O 1
ATOM 723 N N . ILE A 1 89 ? -5.07 -5.652 10.406 1 95.94 89 ILE A N 1
ATOM 724 C CA . ILE A 1 89 ? -5.477 -4.293 10.078 1 95.94 89 ILE A CA 1
ATOM 725 C C . ILE A 1 89 ? -4.301 -3.537 9.453 1 95.94 89 ILE A C 1
ATOM 727 O O . ILE A 1 89 ? -3.17 -3.637 9.938 1 95.94 89 ILE A O 1
ATOM 731 N N . GLY A 1 90 ? -4.625 -2.754 8.375 1 96.06 90 GLY A N 1
ATOM 732 C CA . GLY A 1 90 ? -3.59 -1.989 7.695 1 96.06 90 GLY A CA 1
ATOM 733 C C . GLY A 1 90 ? -3.297 -2.494 6.297 1 96.06 90 GLY A C 1
ATOM 734 O O . GLY A 1 90 ? -3.984 -3.389 5.797 1 96.06 90 GLY A O 1
ATOM 735 N N . LEU A 1 91 ? -2.336 -1.898 5.648 1 96.75 91 LEU A N 1
ATOM 736 C CA . LEU A 1 91 ? -1.939 -2.311 4.309 1 96.75 91 LEU A CA 1
ATOM 737 C C . LEU A 1 91 ? -1.459 -3.758 4.305 1 96.75 91 LEU A C 1
ATOM 739 O O . LEU A 1 91 ? -0.576 -4.125 5.082 1 96.75 91 LEU A O 1
ATOM 743 N N . THR A 1 92 ? -1.994 -4.512 3.357 1 96.44 92 THR A N 1
ATOM 744 C CA . THR A 1 92 ? -1.684 -5.938 3.389 1 96.44 92 THR A CA 1
ATOM 745 C C . THR A 1 92 ? -0.879 -6.34 2.156 1 96.44 92 THR A C 1
ATOM 747 O O . THR A 1 92 ? 0.097 -7.086 2.266 1 96.44 92 THR A O 1
ATOM 750 N N . HIS A 1 93 ? -1.337 -5.848 0.982 1 98.19 93 HIS A N 1
ATOM 751 C CA . HIS A 1 93 ? -0.709 -6.352 -0.234 1 98.19 93 HIS A CA 1
ATOM 752 C C . HIS A 1 93 ? -0.888 -5.375 -1.392 1 98.19 93 HIS A C 1
ATOM 754 O O . HIS A 1 93 ? -1.635 -4.398 -1.278 1 98.19 93 HIS A O 1
ATOM 760 N N . ILE A 1 94 ? -0.129 -5.613 -2.441 1 98.69 94 ILE A N 1
ATOM 761 C CA . ILE A 1 94 ? -0.345 -5.012 -3.754 1 98.69 94 ILE A CA 1
ATOM 762 C C . ILE A 1 94 ? -0.702 -6.098 -4.766 1 98.69 94 ILE A C 1
ATOM 764 O O . ILE A 1 94 ? -0.102 -7.176 -4.77 1 98.69 94 ILE A O 1
ATOM 768 N N . SER A 1 95 ? -1.624 -5.773 -5.637 1 98.62 95 SER A N 1
ATOM 769 C CA . SER A 1 95 ? -2.131 -6.754 -6.594 1 98.62 95 SER A CA 1
ATOM 770 C C . SER A 1 95 ? -1.828 -6.336 -8.023 1 98.62 95 SER A C 1
ATOM 772 O O . SER A 1 95 ? -2.02 -5.176 -8.391 1 98.62 95 SER A O 1
ATOM 774 N N . PHE A 1 96 ? -1.434 -7.289 -8.781 1 98.19 96 PHE A N 1
ATOM 775 C CA . PHE A 1 96 ? -1.154 -7.094 -10.203 1 98.19 96 PHE A CA 1
ATOM 776 C C . PHE A 1 96 ? -1.796 -8.195 -11.039 1 98.19 96 PHE A C 1
ATOM 778 O O . PHE A 1 96 ? -1.842 -9.352 -10.617 1 98.19 96 PHE A O 1
ATOM 785 N N . SER A 1 97 ? -2.182 -7.805 -12.227 1 97.44 97 SER A N 1
ATOM 786 C CA . SER A 1 97 ? -2.516 -8.789 -13.25 1 97.44 97 SER A CA 1
ATOM 787 C C . SER A 1 97 ? -1.346 -9.023 -14.203 1 97.44 97 SER A C 1
ATOM 789 O O . SER A 1 97 ? -0.734 -8.062 -14.688 1 97.44 97 SER A O 1
ATOM 791 N N . VAL A 1 98 ? -1.064 -10.242 -14.414 1 97 98 VAL A N 1
ATOM 792 C CA . VAL A 1 98 ? 0.025 -10.578 -15.32 1 97 98 VAL A CA 1
ATOM 793 C C . VAL A 1 98 ? -0.509 -11.43 -16.484 1 97 98 VAL A C 1
ATOM 795 O O . VAL A 1 98 ? -1.398 -12.258 -16.281 1 97 98 VAL A O 1
ATOM 798 N N . SER A 1 99 ? 0.065 -11.289 -17.672 1 96.31 99 SER A N 1
ATOM 799 C CA . SER A 1 99 ? -0.426 -11.953 -18.875 1 96.31 99 SER A CA 1
ATOM 800 C C . SER A 1 99 ? 0.011 -13.414 -18.906 1 96.31 99 SER A C 1
ATOM 802 O O . SER A 1 99 ? -0.505 -14.195 -19.703 1 96.31 99 SER A O 1
ATOM 804 N N . ASP A 1 100 ? 0.964 -13.844 -18.109 1 96.25 100 ASP A N 1
ATOM 805 C CA . ASP A 1 100 ? 1.501 -15.195 -18.031 1 96.25 100 ASP A CA 1
ATOM 806 C C . ASP A 1 100 ? 1.774 -15.578 -16.578 1 96.25 100 ASP A C 1
ATOM 808 O O . ASP A 1 100 ? 2.93 -15.617 -16.141 1 96.25 100 ASP A O 1
ATOM 812 N N . LEU A 1 101 ? 0.655 -15.953 -15.891 1 97.19 101 LEU A N 1
ATOM 813 C CA . LEU A 1 101 ? 0.753 -16.219 -14.461 1 97.19 101 LEU A CA 1
ATOM 814 C C . LEU A 1 101 ? 1.719 -17.375 -14.188 1 97.19 101 LEU A C 1
ATOM 816 O O . LEU A 1 101 ? 2.664 -17.234 -13.414 1 97.19 101 LEU A O 1
ATOM 820 N N . PRO A 1 102 ? 1.583 -18.562 -14.891 1 96.81 102 PRO A N 1
ATOM 821 C CA . PRO A 1 102 ? 2.533 -19.641 -14.617 1 96.81 102 PRO A CA 1
ATOM 822 C C . PRO A 1 102 ? 3.979 -19.234 -14.906 1 96.81 102 PRO A C 1
ATOM 824 O O . PRO A 1 102 ? 4.883 -19.609 -14.148 1 96.81 102 PRO A O 1
ATOM 827 N N . GLY A 1 103 ? 4.191 -18.516 -15.984 1 97.19 103 GLY A N 1
ATOM 828 C CA . GLY A 1 103 ? 5.539 -18.078 -16.312 1 97.19 103 GLY A CA 1
ATOM 829 C C . GLY A 1 103 ? 6.137 -17.141 -15.289 1 97.19 103 GLY A C 1
ATOM 830 O O . GLY A 1 103 ? 7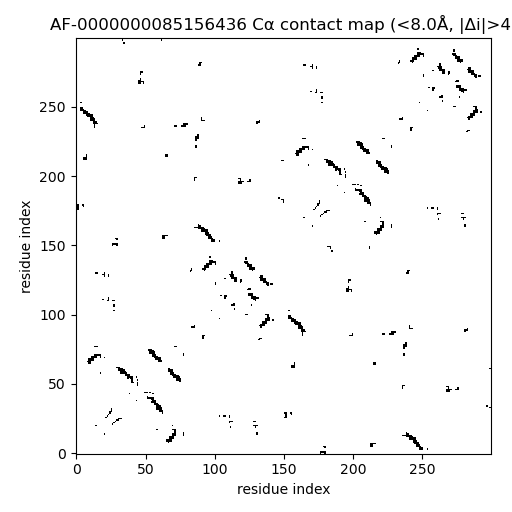.324 -17.234 -14.961 1 97.19 103 GLY A O 1
ATOM 831 N N . VAL A 1 104 ? 5.324 -16.234 -14.805 1 98.06 104 VAL A N 1
ATOM 832 C CA . VAL A 1 104 ? 5.801 -15.305 -13.789 1 98.06 104 VAL A CA 1
ATOM 833 C C . VAL A 1 104 ? 6.109 -16.062 -12.5 1 98.06 104 VAL A C 1
ATOM 835 O O . VAL A 1 104 ? 7.16 -15.852 -11.891 1 98.06 104 VAL A O 1
ATOM 838 N N . LEU A 1 105 ? 5.223 -16.938 -12.078 1 98.19 105 LEU A N 1
ATOM 839 C CA . LEU A 1 105 ? 5.426 -17.703 -10.852 1 98.19 105 LEU A CA 1
ATOM 840 C C . LEU A 1 105 ? 6.723 -18.5 -10.914 1 98.19 105 LEU A C 1
ATOM 842 O O . LEU A 1 105 ? 7.445 -18.609 -9.922 1 98.19 105 LEU A O 1
ATOM 846 N N . ALA A 1 106 ? 7.062 -18.984 -12.062 1 97.81 106 ALA A N 1
ATOM 847 C CA . ALA A 1 106 ? 8.258 -19.797 -12.25 1 97.81 106 ALA A CA 1
ATOM 848 C C . ALA A 1 106 ? 9.523 -18.969 -12.055 1 97.81 106 ALA A C 1
ATOM 850 O O . ALA A 1 106 ? 10.602 -19.516 -11.805 1 97.81 106 ALA A O 1
ATOM 851 N N . ARG A 1 107 ? 9.406 -17.672 -12.117 1 98.19 107 ARG A N 1
ATOM 852 C CA . ARG A 1 107 ? 10.578 -16.797 -12.094 1 98.19 107 ARG A CA 1
ATOM 853 C C . ARG A 1 107 ? 10.711 -16.109 -10.742 1 98.19 107 ARG A C 1
ATOM 855 O O . ARG A 1 107 ? 11.711 -15.422 -10.484 1 98.19 107 ARG A O 1
ATOM 862 N N . VAL A 1 108 ? 9.75 -16.219 -9.859 1 98.5 108 VAL A N 1
ATOM 863 C CA . VAL A 1 108 ? 9.695 -15.484 -8.602 1 98.5 108 VAL A CA 1
ATOM 864 C C . VAL A 1 108 ? 10.984 -15.719 -7.812 1 98.5 108 VAL A C 1
ATOM 866 O O . VAL A 1 108 ? 11.617 -14.766 -7.355 1 98.5 108 VAL A O 1
ATOM 869 N N . ARG A 1 109 ? 11.367 -16.953 -7.727 1 98.44 109 ARG A N 1
ATOM 870 C CA . ARG A 1 109 ? 12.523 -17.312 -6.902 1 98.44 109 ARG A CA 1
ATOM 871 C C . ARG A 1 109 ? 13.812 -16.766 -7.496 1 98.44 109 ARG A C 1
ATOM 873 O O . ARG A 1 109 ? 14.727 -16.375 -6.762 1 98.44 109 ARG A O 1
ATOM 880 N N . GLN A 1 110 ? 13.875 -16.672 -8.797 1 98.06 110 GLN A N 1
ATOM 881 C CA . GLN A 1 110 ? 15.047 -16.141 -9.484 1 98.06 110 GLN A CA 1
ATOM 882 C C . GLN A 1 110 ? 15.328 -14.695 -9.062 1 98.06 110 GLN A C 1
ATOM 884 O O . GLN A 1 110 ? 16.469 -14.25 -9.078 1 98.06 110 GLN A O 1
ATOM 889 N N . PHE A 1 111 ? 14.32 -14.055 -8.609 1 98.12 111 PHE A N 1
ATOM 890 C CA . PHE A 1 111 ? 14.469 -12.648 -8.25 1 98.12 111 PHE A CA 1
ATOM 891 C C . PHE A 1 111 ? 14.43 -12.469 -6.734 1 98.12 111 PHE A C 1
ATOM 893 O O . PHE A 1 111 ? 14.297 -11.344 -6.242 1 98.12 111 PHE A O 1
ATOM 900 N N . GLY A 1 112 ? 14.484 -13.539 -6.016 1 98.12 112 GLY A N 1
ATOM 901 C CA . GLY A 1 112 ? 14.633 -13.469 -4.57 1 98.12 112 GLY A CA 1
ATOM 902 C C . GLY A 1 112 ? 13.312 -13.531 -3.832 1 98.12 112 GLY A C 1
ATOM 903 O O . GLY A 1 112 ? 13.273 -13.422 -2.604 1 98.12 112 GLY A O 1
ATOM 904 N N . GLY A 1 113 ? 12.211 -13.672 -4.535 1 98.19 113 GLY A N 1
ATOM 905 C CA . GLY A 1 113 ? 10.914 -13.82 -3.898 1 98.19 113 GLY A CA 1
ATOM 906 C C . GLY A 1 113 ? 10.547 -15.266 -3.613 1 98.19 113 GLY A C 1
ATOM 907 O O . GLY A 1 113 ? 11.383 -16.156 -3.75 1 98.19 113 GLY A O 1
ATOM 908 N N . ALA A 1 114 ? 9.328 -15.422 -3.174 1 98.19 114 ALA A N 1
ATOM 909 C CA . ALA A 1 114 ? 8.797 -16.75 -2.883 1 98.19 114 ALA A CA 1
ATOM 910 C C . ALA A 1 114 ? 7.324 -16.859 -3.266 1 98.19 114 ALA A C 1
ATOM 912 O O . ALA A 1 114 ? 6.559 -15.914 -3.059 1 98.19 114 ALA A O 1
ATOM 913 N N . VAL A 1 115 ? 6.98 -17.984 -3.824 1 98.5 115 VAL A N 1
ATOM 914 C CA . VAL A 1 115 ? 5.566 -18.281 -4.039 1 98.5 115 VAL A CA 1
ATOM 915 C C . VAL A 1 115 ? 4.953 -18.828 -2.756 1 98.5 115 VAL A C 1
ATOM 917 O O . VAL A 1 115 ? 5.535 -19.703 -2.109 1 98.5 115 VAL A O 1
ATOM 920 N N . VAL A 1 116 ? 3.879 -18.234 -2.287 1 97.19 116 VAL A N 1
ATOM 921 C CA . VAL A 1 116 ? 3.182 -18.766 -1.122 1 97.19 116 VAL A CA 1
ATOM 922 C C . VAL A 1 116 ? 2.486 -20.078 -1.491 1 97.19 116 VAL A C 1
ATOM 924 O O . VAL A 1 116 ? 1.486 -20.078 -2.215 1 97.19 116 VAL A O 1
ATOM 927 N N . GLY A 1 117 ? 3.02 -21.047 -0.923 1 90.81 117 GLY A N 1
ATOM 928 C CA . GLY A 1 117 ? 2.51 -22.375 -1.261 1 90.81 117 GLY A CA 1
ATOM 929 C C . GLY A 1 117 ? 1.03 -22.531 -0.967 1 90.81 117 GLY A C 1
ATOM 930 O O . GLY A 1 117 ? 0.544 -22.078 0.069 1 90.81 117 GLY A O 1
ATOM 931 N N . GLY A 1 118 ? 0.189 -23.156 -1.711 1 94.06 118 GLY A N 1
ATOM 932 C CA . GLY A 1 118 ? -1.228 -23.422 -1.522 1 94.06 118 GLY A CA 1
ATOM 933 C C . GLY A 1 118 ? -2.121 -22.312 -2.047 1 94.06 118 GLY A C 1
ATOM 934 O O . GLY A 1 118 ? -3.33 -22.5 -2.191 1 94.06 118 GLY A O 1
ATOM 935 N N . SER A 1 119 ? -1.521 -21.203 -2.236 1 97.06 119 SER A N 1
ATOM 936 C CA . SER A 1 119 ? -2.314 -20.062 -2.691 1 97.06 119 SER A CA 1
ATOM 937 C C . SER A 1 119 ? -2.594 -20.141 -4.188 1 97.06 119 SER A C 1
ATOM 939 O O . SER A 1 119 ? -3.451 -19.438 -4.707 1 97.06 119 SER A O 1
ATOM 941 N N . VAL A 1 120 ? -1.881 -20.984 -4.875 1 97.56 120 VAL A N 1
ATOM 942 C CA . VAL A 1 120 ? -1.84 -20.953 -6.336 1 97.56 120 VAL A CA 1
ATOM 943 C C . VAL A 1 120 ? -3.09 -21.625 -6.902 1 97.56 120 VAL A C 1
ATOM 945 O O . VAL A 1 120 ? -3.439 -22.734 -6.504 1 97.56 120 VAL A O 1
ATOM 948 N N . SER A 1 121 ? -3.709 -20.969 -7.711 1 96.56 121 SER A N 1
ATOM 949 C CA . SER A 1 121 ? -4.777 -21.469 -8.57 1 96.56 121 SER A CA 1
ATOM 950 C C . SER A 1 121 ? -4.508 -21.141 -10.031 1 96.56 121 SER A C 1
ATOM 952 O O . SER A 1 121 ? -3.424 -20.672 -10.383 1 96.56 121 SER A O 1
ATOM 954 N N . ASP A 1 122 ? -5.52 -21.453 -10.867 1 93.69 122 ASP A N 1
ATOM 955 C CA . ASP A 1 122 ? -5.367 -21.156 -12.289 1 93.69 122 ASP A CA 1
ATOM 956 C C . ASP A 1 122 ? -5.395 -19.641 -12.539 1 93.69 122 ASP A C 1
ATOM 958 O O . ASP A 1 122 ? -4.801 -19.156 -13.5 1 93.69 122 ASP A O 1
ATOM 962 N N . GLY A 1 123 ? -6.004 -18.938 -11.617 1 95.81 123 GLY A N 1
ATOM 963 C CA . GLY A 1 123 ? -6.238 -17.531 -11.906 1 95.81 123 GLY A CA 1
ATOM 964 C C . GLY A 1 123 ? -5.539 -16.609 -10.93 1 95.81 123 GLY A C 1
ATOM 965 O O . GLY A 1 123 ? -5.559 -15.383 -11.117 1 95.81 123 GLY A O 1
ATOM 966 N N . ALA A 1 124 ? -4.91 -17.219 -9.938 1 97.88 124 ALA A N 1
ATOM 967 C CA . ALA A 1 124 ? -4.371 -16.312 -8.93 1 97.88 124 ALA A CA 1
ATOM 968 C C . ALA A 1 124 ? -3.291 -17 -8.094 1 97.88 124 ALA A C 1
ATOM 970 O O . ALA A 1 124 ? -3.234 -18.234 -8.039 1 97.88 124 ALA A O 1
ATOM 971 N N . ALA A 1 125 ? -2.473 -16.203 -7.445 1 98.5 125 ALA A N 1
ATOM 972 C CA . ALA A 1 125 ? -1.465 -16.656 -6.492 1 98.5 125 ALA A CA 1
ATOM 973 C C . ALA A 1 125 ? -0.993 -15.516 -5.605 1 98.5 125 ALA A C 1
ATOM 975 O O . ALA A 1 125 ? -1.044 -14.352 -6.008 1 98.5 125 ALA A O 1
ATOM 976 N N . MET A 1 126 ? -0.575 -15.898 -4.449 1 98.56 126 MET A N 1
ATOM 977 C CA . MET A 1 126 ? 0.176 -14.969 -3.604 1 98.56 126 MET A CA 1
ATOM 978 C C . MET A 1 126 ? 1.672 -15.258 -3.678 1 98.56 126 MET A C 1
ATOM 980 O O . MET A 1 126 ? 2.086 -16.422 -3.67 1 98.56 126 MET A O 1
ATOM 984 N N . ILE A 1 127 ? 2.414 -14.211 -3.762 1 98.5 127 ILE A N 1
ATOM 985 C CA . ILE A 1 127 ? 3.863 -14.336 -3.643 1 98.5 127 ILE A CA 1
ATOM 986 C C . ILE A 1 127 ? 4.383 -13.367 -2.584 1 98.5 127 ILE A C 1
ATOM 988 O O . ILE A 1 127 ? 3.633 -12.516 -2.09 1 98.5 127 ILE A O 1
ATOM 992 N N . ARG A 1 128 ? 5.566 -13.523 -2.182 1 97.81 128 ARG A N 1
ATOM 993 C CA . ARG A 1 128 ? 6.281 -12.609 -1.297 1 97.81 128 ARG A CA 1
ATOM 994 C C . ARG A 1 128 ? 7.496 -12.008 -1.997 1 97.81 128 ARG A C 1
ATOM 996 O O . ARG A 1 128 ? 8.211 -12.703 -2.723 1 97.81 128 ARG A O 1
ATOM 1003 N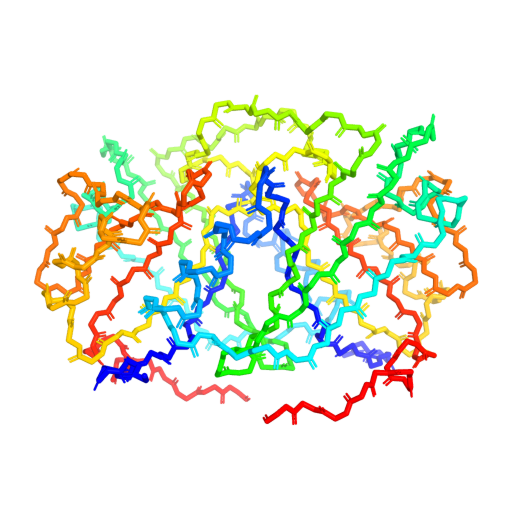 N . ASP A 1 129 ? 7.633 -10.711 -1.824 1 97.94 129 ASP A N 1
ATOM 1004 C CA . ASP A 1 129 ? 8.859 -10.094 -2.32 1 97.94 129 ASP A CA 1
ATOM 1005 C C . ASP A 1 129 ? 10.062 -10.492 -1.462 1 97.94 129 ASP A C 1
ATOM 1007 O O . ASP A 1 129 ? 9.914 -11.258 -0.507 1 97.94 129 ASP A O 1
ATOM 1011 N N . PRO A 1 130 ? 11.297 -10.062 -1.706 1 97.25 130 PRO A N 1
ATOM 1012 C CA . PRO A 1 130 ? 12.492 -10.539 -1.011 1 97.25 130 PRO A CA 1
ATOM 1013 C C . PRO A 1 130 ? 12.453 -10.266 0.492 1 97.25 130 PRO A C 1
ATOM 1015 O O . PRO A 1 130 ? 13.141 -10.945 1.265 1 97.25 130 PRO A O 1
ATOM 1018 N N . ASP A 1 131 ? 11.641 -9.227 0.907 1 96.88 131 ASP A N 1
ATOM 1019 C CA . ASP A 1 131 ? 11.555 -8.891 2.324 1 96.88 131 ASP A CA 1
ATOM 1020 C C . ASP A 1 131 ? 10.297 -9.492 2.953 1 96.88 131 ASP A C 1
ATOM 1022 O O . ASP A 1 131 ? 10.016 -9.258 4.133 1 96.88 131 ASP A O 1
ATOM 1026 N N . GLY A 1 132 ? 9.5 -10.18 2.127 1 96.31 132 GLY A N 1
ATOM 1027 C CA . GLY A 1 132 ? 8.359 -10.891 2.682 1 96.31 132 GLY A CA 1
ATOM 1028 C C . GLY A 1 132 ? 7.039 -10.18 2.434 1 96.31 132 GLY A C 1
ATOM 1029 O O . GLY A 1 132 ? 5.98 -10.68 2.824 1 96.31 132 GLY A O 1
ATOM 1030 N N . GLN A 1 133 ? 7.016 -9.047 1.82 1 96.81 133 GLN A N 1
ATOM 1031 C CA . GLN A 1 133 ? 5.789 -8.328 1.511 1 96.81 133 GLN A CA 1
ATOM 1032 C C . GLN A 1 133 ? 4.906 -9.125 0.553 1 96.81 133 GLN A C 1
ATOM 1034 O O . GLN A 1 133 ? 5.387 -9.641 -0.459 1 96.81 133 GLN A O 1
ATOM 1039 N N . LEU A 1 134 ? 3.654 -9.227 0.878 1 97.75 134 LEU A N 1
ATOM 1040 C CA . LEU A 1 134 ? 2.709 -9.992 0.073 1 97.75 134 LEU A CA 1
ATOM 1041 C C . LEU A 1 134 ? 2.326 -9.227 -1.19 1 97.75 134 LEU A C 1
ATOM 1043 O O . LEU A 1 134 ? 2.033 -8.031 -1.132 1 97.75 134 LEU A O 1
ATOM 1047 N N . LEU A 1 135 ? 2.35 -9.922 -2.27 1 98.56 135 LEU A N 1
ATOM 1048 C CA . LEU A 1 135 ? 1.809 -9.484 -3.553 1 98.56 135 LEU A CA 1
ATOM 1049 C C . LEU A 1 135 ? 0.819 -10.508 -4.102 1 98.56 135 LEU A C 1
ATOM 1051 O O . LEU A 1 135 ? 1.052 -11.719 -4.004 1 98.56 135 LEU A O 1
ATOM 1055 N N . GLU A 1 136 ? -0.196 -9.992 -4.664 1 98.81 136 GLU A N 1
ATOM 1056 C CA . GLU A 1 136 ? -1.185 -10.82 -5.352 1 98.81 136 GLU A CA 1
ATOM 1057 C C . GLU A 1 136 ? -0.992 -10.766 -6.863 1 98.81 136 GLU A C 1
ATOM 1059 O O . GLU A 1 136 ? -0.863 -9.688 -7.445 1 98.81 136 GLU A O 1
ATOM 1064 N N . LEU A 1 137 ? -0.867 -11.898 -7.43 1 98.56 137 LEU A N 1
ATOM 1065 C CA . LEU A 1 137 ? -0.833 -12 -8.883 1 98.56 137 LEU A CA 1
ATOM 1066 C C . LEU A 1 137 ? -2.121 -12.617 -9.422 1 98.56 137 LEU A C 1
ATOM 1068 O O . LEU A 1 137 ? -2.531 -13.688 -8.969 1 98.56 137 LEU A O 1
ATOM 1072 N N . LEU A 1 138 ? -2.709 -11.898 -10.328 1 97.94 138 LEU A N 1
ATOM 1073 C CA . LEU A 1 138 ? -3.947 -12.328 -10.961 1 97.94 138 LEU A CA 1
ATOM 1074 C C . LEU A 1 138 ? -3.75 -12.523 -12.461 1 97.94 138 LEU A C 1
ATOM 1076 O O . LEU A 1 138 ? -3.023 -11.758 -13.102 1 97.94 138 LEU A O 1
ATOM 1080 N N . SER A 1 139 ? -4.473 -13.5 -12.969 1 96.06 139 SER A N 1
ATOM 1081 C CA . SER A 1 139 ? -4.469 -13.664 -14.414 1 96.06 139 SER A CA 1
ATOM 1082 C C . SER A 1 139 ? -5.254 -12.547 -15.102 1 96.06 139 SER A C 1
ATOM 1084 O O . SER A 1 139 ? -5.922 -11.75 -14.438 1 96.06 139 SER A O 1
ATOM 1086 N N . ASP A 1 140 ? -5.191 -12.484 -16.391 1 92.56 140 ASP A N 1
ATOM 1087 C CA . ASP A 1 140 ? -5.855 -11.461 -17.188 1 92.56 140 ASP A CA 1
ATOM 1088 C C . ASP A 1 140 ? -7.375 -11.586 -17.094 1 92.56 140 ASP A C 1
ATOM 1090 O O . ASP A 1 140 ? -8.102 -10.641 -17.391 1 92.56 140 ASP A O 1
ATOM 1094 N N . GLY A 1 141 ? -7.793 -12.766 -16.812 1 89.38 141 GLY A N 1
ATOM 1095 C CA . GLY A 1 141 ? -9.227 -12.961 -16.656 1 89.38 141 GLY A CA 1
ATOM 1096 C C . GLY A 1 141 ? -9.844 -12.008 -15.641 1 89.38 141 GLY A C 1
ATOM 1097 O O . GLY A 1 141 ? -10.977 -11.555 -15.828 1 89.38 141 GLY A O 1
ATOM 1098 N N . TRP A 1 142 ? -9.156 -11.648 -14.656 1 88.19 142 TRP A N 1
ATOM 1099 C CA . TRP A 1 142 ? -9.641 -10.711 -13.641 1 88.19 142 TRP A CA 1
ATOM 1100 C C . TRP A 1 142 ? -9.867 -9.328 -14.242 1 88.19 142 TRP A C 1
ATOM 1102 O O . TRP A 1 142 ? -10.867 -8.672 -13.938 1 88.19 142 TRP A O 1
ATOM 1112 N N . LEU A 1 143 ? -9.031 -8.859 -15.016 1 87.88 143 LEU A N 1
ATOM 1113 C CA . LEU A 1 143 ? -9.156 -7.547 -15.633 1 87.88 143 LEU A CA 1
ATOM 1114 C C . LEU A 1 143 ? -10.422 -7.465 -16.484 1 87.88 143 LEU A C 1
ATOM 1116 O O . LEU A 1 143 ? -11.086 -6.426 -16.5 1 87.88 143 LEU A O 1
ATOM 1120 N N . ALA A 1 144 ? -10.656 -8.602 -17.062 1 87.75 144 ALA A N 1
ATOM 1121 C CA . ALA A 1 144 ? -11.805 -8.641 -17.969 1 87.75 144 ALA A CA 1
ATOM 1122 C C . ALA A 1 144 ? -13.117 -8.578 -17.188 1 87.75 144 ALA A C 1
ATOM 1124 O O . ALA A 1 144 ? -14.141 -8.164 -17.734 1 87.75 144 ALA A O 1
ATOM 1125 N N . ALA A 1 145 ? -13.062 -8.953 -16 1 88.25 145 ALA A N 1
ATOM 1126 C CA . ALA A 1 145 ? -14.273 -9.031 -15.188 1 88.25 145 ALA A CA 1
ATOM 1127 C C . ALA A 1 145 ? -14.57 -7.703 -14.508 1 88.25 145 ALA A C 1
ATOM 1129 O O . ALA A 1 145 ? -15.68 -7.488 -14 1 88.25 145 ALA A O 1
ATOM 1130 N N . LEU A 1 146 ? -13.609 -6.801 -14.477 1 90.81 146 LEU A N 1
ATOM 1131 C CA . LEU A 1 146 ? -13.75 -5.535 -13.766 1 90.81 146 LEU A CA 1
ATOM 1132 C C . LEU A 1 146 ? -14.617 -4.562 -14.562 1 90.81 146 LEU A C 1
ATOM 1134 O O . LEU A 1 146 ? -14.453 -4.43 -15.773 1 90.81 146 LEU A O 1
ATOM 1138 N N . PRO A 1 147 ? -15.586 -3.934 -13.875 1 93.31 147 PRO A N 1
ATOM 1139 C CA . PRO A 1 147 ? -16.312 -2.865 -14.562 1 93.31 147 PRO A CA 1
ATOM 1140 C C . PRO A 1 147 ? -15.43 -1.674 -14.914 1 93.31 147 PRO A C 1
ATOM 1142 O O . PRO A 1 147 ? -14.281 -1.599 -14.461 1 93.31 147 PRO A O 1
ATOM 1145 N N . ALA A 1 148 ? -15.961 -0.748 -15.656 1 92.38 148 ALA A N 1
ATOM 1146 C CA . ALA A 1 148 ? -15.219 0.468 -15.984 1 92.38 148 ALA A CA 1
ATOM 1147 C C . ALA A 1 148 ? -15 1.329 -14.75 1 92.38 148 ALA A C 1
ATOM 1149 O O . ALA A 1 148 ? -15.891 1.443 -13.898 1 92.38 148 ALA A O 1
ATOM 1150 N N . ARG A 1 149 ? -13.844 1.971 -14.648 1 90 149 ARG A N 1
ATOM 1151 C CA . ARG A 1 149 ? -13.586 2.881 -13.531 1 90 149 ARG A CA 1
ATOM 1152 C C . ARG A 1 149 ? -14.43 4.145 -13.648 1 90 149 ARG A C 1
ATOM 1154 O O . ARG A 1 149 ? -14.727 4.602 -14.758 1 90 149 ARG A O 1
ATOM 1161 N N . PRO A 1 150 ? -14.758 4.707 -12.617 1 90.25 150 PRO A N 1
ATOM 1162 C CA . PRO A 1 150 ? -15.531 5.953 -12.656 1 90.25 150 PRO A CA 1
ATOM 1163 C C . PRO A 1 150 ? -14.719 7.129 -13.188 1 90.25 150 PRO A C 1
ATOM 1165 O O . PRO A 1 150 ? -13.484 7.121 -13.117 1 90.25 150 PRO A O 1
ATOM 1168 N N . MET B 1 1 ? 13.797 -6.84 -20.359 1 55.91 1 MET B N 1
ATOM 1169 C CA . MET B 1 1 ? 12.391 -6.457 -20.453 1 55.91 1 MET B CA 1
ATOM 1170 C C . MET B 1 1 ? 11.484 -7.668 -20.25 1 55.91 1 MET B C 1
ATOM 1172 O O . MET B 1 1 ? 11.75 -8.742 -20.797 1 55.91 1 MET B O 1
ATOM 1176 N N . THR B 1 2 ? 10.719 -7.598 -19.141 1 65.19 2 THR B N 1
ATOM 1177 C CA . THR B 1 2 ? 9.883 -8.781 -18.938 1 65.19 2 THR B CA 1
ATOM 1178 C C . THR B 1 2 ? 8.977 -9.023 -20.141 1 65.19 2 THR B C 1
ATOM 1180 O O . THR B 1 2 ? 8.531 -8.07 -20.781 1 65.19 2 THR B O 1
ATOM 1183 N N . SER B 1 3 ? 8.891 -10.227 -20.562 1 80 3 SER B N 1
ATOM 1184 C CA . SER B 1 3 ? 8.109 -10.625 -21.734 1 80 3 SER B CA 1
ATOM 1185 C C . SER B 1 3 ? 6.613 -10.625 -21.422 1 80 3 SER B C 1
ATOM 1187 O O . SER B 1 3 ? 5.785 -10.617 -22.344 1 80 3 SER B O 1
ATOM 1189 N N . HIS B 1 4 ? 6.363 -10.562 -20.219 1 92.12 4 HIS B N 1
ATOM 1190 C CA . HIS B 1 4 ? 4.957 -10.578 -19.828 1 92.12 4 HIS B CA 1
ATOM 1191 C C . HIS B 1 4 ? 4.465 -9.18 -19.484 1 92.12 4 HIS B C 1
ATOM 1193 O O . HIS B 1 4 ? 5.246 -8.328 -19.047 1 92.12 4 HIS B O 1
ATOM 1199 N N . ARG B 1 5 ? 3.232 -8.922 -19.734 1 94.44 5 ARG B N 1
ATOM 1200 C CA . ARG B 1 5 ? 2.598 -7.676 -19.328 1 94.44 5 ARG B CA 1
ATOM 1201 C C . ARG B 1 5 ? 2.197 -7.727 -17.859 1 94.44 5 ARG B C 1
ATOM 1203 O O . ARG B 1 5 ? 1.688 -8.742 -17.375 1 94.44 5 ARG B O 1
ATOM 1210 N N . THR B 1 6 ? 2.48 -6.719 -17.156 1 96.25 6 THR B N 1
ATOM 1211 C CA . THR B 1 6 ? 2.061 -6.547 -15.773 1 96.25 6 THR B CA 1
ATOM 1212 C C . THR B 1 6 ? 1.201 -5.297 -15.617 1 96.25 6 THR B C 1
ATOM 1214 O O . THR B 1 6 ? 1.63 -4.195 -15.969 1 96.25 6 THR B O 1
ATOM 1217 N N . VAL B 1 7 ? -0.034 -5.453 -15.133 1 96.38 7 VAL B N 1
ATOM 1218 C CA . VAL B 1 7 ? -0.976 -4.352 -14.953 1 96.38 7 VAL B CA 1
ATOM 1219 C C . VAL B 1 7 ? -1.315 -4.199 -13.469 1 96.38 7 VAL B C 1
ATOM 1221 O O . VAL B 1 7 ? -1.669 -5.172 -12.805 1 96.38 7 VAL B O 1
ATOM 1224 N N . PHE B 1 8 ? -1.196 -2.982 -12.953 1 96.88 8 PHE B N 1
ATOM 1225 C CA . PHE B 1 8 ? -1.565 -2.715 -11.562 1 96.88 8 PHE B CA 1
ATOM 1226 C C . PHE B 1 8 ? -3.061 -2.918 -11.352 1 96.88 8 PHE B C 1
ATOM 1228 O O . PHE B 1 8 ? -3.875 -2.451 -12.156 1 96.88 8 PHE B O 1
ATOM 1235 N N . ASN B 1 9 ? -3.389 -3.656 -10.297 1 97.19 9 ASN B N 1
ATOM 1236 C CA . ASN B 1 9 ? -4.789 -3.887 -9.961 1 97.19 9 ASN B CA 1
ATOM 1237 C C . ASN B 1 9 ? -5.23 -3.041 -8.766 1 97.19 9 ASN B C 1
ATOM 1239 O O . ASN B 1 9 ? -6.105 -2.184 -8.898 1 97.19 9 ASN B O 1
ATOM 1243 N N . HIS B 1 10 ? -4.664 -3.301 -7.617 1 98.25 10 HIS B N 1
ATOM 1244 C CA . HIS B 1 10 ? -5.062 -2.545 -6.438 1 98.25 10 HIS B CA 1
ATOM 1245 C C . HIS B 1 10 ? -4.039 -2.693 -5.316 1 98.25 10 HIS B C 1
ATOM 1247 O O . HIS B 1 10 ? -3.15 -3.545 -5.391 1 98.25 10 HIS B O 1
ATOM 1253 N N . VAL B 1 11 ? -4.148 -1.802 -4.328 1 98.75 11 VAL B N 1
ATOM 1254 C CA . VAL B 1 11 ? -3.521 -1.955 -3.018 1 98.75 11 VAL B CA 1
ATOM 1255 C C . VAL B 1 11 ? -4.57 -2.387 -1.992 1 98.75 11 VAL B C 1
ATOM 1257 O O . VAL B 1 11 ? -5.648 -1.795 -1.911 1 98.75 11 VAL B O 1
ATOM 1260 N N . GLY B 1 12 ? -4.207 -3.383 -1.214 1 98.44 12 GLY B N 1
ATOM 1261 C CA . GLY B 1 12 ? -5.152 -3.904 -0.239 1 98.44 12 GLY B CA 1
ATOM 1262 C C . GLY B 1 12 ? -4.965 -3.316 1.146 1 98.44 12 GLY B C 1
ATOM 1263 O O . GLY B 1 12 ? -3.838 -3.209 1.635 1 98.44 12 GLY B O 1
ATOM 1264 N N . LEU B 1 13 ? -6.043 -2.982 1.765 1 97.94 13 LEU B N 1
ATOM 1265 C CA . LEU B 1 13 ? -6.121 -2.455 3.121 1 97.94 13 LEU B CA 1
ATOM 1266 C C . LEU B 1 13 ? -7.168 -3.201 3.938 1 97.94 13 LEU B C 1
ATOM 1268 O O . LEU B 1 13 ? -8.367 -3.115 3.648 1 97.94 13 LEU B O 1
ATOM 1272 N N . CYS B 1 14 ? -6.688 -3.922 4.898 1 97.62 14 CYS B N 1
ATOM 1273 C CA . CYS B 1 14 ? -7.609 -4.578 5.816 1 97.62 14 CYS B CA 1
ATOM 1274 C C . CYS B 1 14 ? -8.172 -3.584 6.828 1 97.62 14 CYS B C 1
ATOM 1276 O O . CYS B 1 14 ? -7.414 -2.871 7.488 1 97.62 14 CYS B O 1
ATOM 1278 N N . VAL B 1 15 ? -9.484 -3.564 6.973 1 97.44 15 VAL B N 1
ATOM 1279 C CA . VAL B 1 15 ? -10.117 -2.588 7.852 1 97.44 15 VAL B CA 1
ATOM 1280 C C . VAL B 1 15 ? -11.047 -3.299 8.828 1 97.44 15 VAL B C 1
ATOM 1282 O O . VAL B 1 15 ? -11.562 -4.375 8.531 1 97.44 15 VAL B O 1
ATOM 1285 N N . ALA B 1 16 ? -11.281 -2.664 9.961 1 96.31 16 ALA B N 1
ATOM 1286 C CA . ALA B 1 16 ? -12.148 -3.225 11 1 96.31 16 ALA B CA 1
ATOM 1287 C C . ALA B 1 16 ? -13.617 -2.924 10.711 1 96.31 16 ALA B C 1
ATOM 1289 O O . ALA B 1 16 ? -14.5 -3.678 11.109 1 96.31 16 ALA B O 1
ATOM 1290 N N . ASP B 1 17 ? -13.867 -1.822 10.094 1 96.31 17 ASP B N 1
ATOM 1291 C CA . ASP B 1 17 ? -15.195 -1.323 9.758 1 96.31 17 ASP B CA 1
ATOM 1292 C C . ASP B 1 17 ? -15.195 -0.622 8.398 1 96.31 17 ASP B C 1
ATOM 1294 O O . ASP B 1 17 ? -14.711 0.504 8.281 1 96.31 17 ASP B O 1
ATOM 1298 N N . ARG B 1 18 ? -15.805 -1.261 7.449 1 96.56 18 ARG B N 1
ATOM 1299 C CA . ARG B 1 18 ? -15.781 -0.814 6.059 1 96.56 18 ARG B CA 1
ATOM 1300 C C . ARG B 1 18 ? -16.453 0.544 5.91 1 96.56 18 ARG B C 1
ATOM 1302 O O . ARG B 1 18 ? -15.938 1.428 5.223 1 96.56 18 ARG B O 1
ATOM 1309 N N . GLU B 1 19 ? -17.578 0.717 6.508 1 97.44 19 GLU B N 1
ATOM 1310 C CA . GLU B 1 19 ? -18.328 1.962 6.375 1 97.44 19 GLU B CA 1
ATOM 1311 C C . GLU B 1 19 ? -17.562 3.139 6.965 1 97.44 19 GLU B C 1
ATOM 1313 O O . GLU B 1 19 ? -17.516 4.219 6.375 1 97.44 19 GLU B O 1
ATOM 1318 N N . ARG B 1 20 ? -17.031 2.916 8.125 1 97.88 20 ARG B N 1
ATOM 1319 C CA . ARG B 1 20 ? -16.203 3.941 8.758 1 97.88 20 ARG B CA 1
ATOM 1320 C C . ARG B 1 20 ? -15.023 4.324 7.879 1 97.88 20 ARG B C 1
ATOM 1322 O O . ARG B 1 20 ? -14.727 5.508 7.711 1 97.88 20 ARG B O 1
ATOM 1329 N N . SER B 1 21 ? -14.367 3.34 7.363 1 98.38 21 SER B N 1
ATOM 1330 C CA . SER B 1 21 ? -13.227 3.596 6.484 1 98.38 21 SER B CA 1
ATOM 1331 C C . SER B 1 21 ? -13.664 4.312 5.211 1 98.38 21 SER B C 1
ATOM 1333 O O . SER B 1 21 ? -13 5.25 4.766 1 98.38 21 SER B O 1
ATOM 1335 N N . ARG B 1 22 ? -14.742 3.906 4.625 1 98.5 22 ARG B N 1
ATOM 1336 C CA . ARG B 1 22 ? -15.234 4.566 3.422 1 98.5 22 ARG B CA 1
ATOM 1337 C C . ARG B 1 22 ? -15.523 6.043 3.686 1 98.5 22 ARG B C 1
ATOM 1339 O O . ARG B 1 22 ? -15.203 6.902 2.865 1 98.5 22 ARG B O 1
ATOM 1346 N N . ARG B 1 23 ? -16.156 6.285 4.785 1 98.38 23 ARG B N 1
ATOM 1347 C CA . ARG B 1 23 ? -16.438 7.668 5.148 1 98.38 23 ARG B CA 1
ATOM 1348 C C . ARG B 1 23 ? -15.164 8.508 5.18 1 98.38 23 ARG B C 1
ATOM 1350 O O . ARG B 1 23 ? -15.148 9.641 4.707 1 98.38 23 ARG B O 1
ATOM 1357 N N . PHE B 1 24 ? -14.172 7.941 5.703 1 98.69 24 PHE B N 1
ATOM 1358 C CA . PHE B 1 24 ? -12.898 8.641 5.812 1 98.69 24 PHE B CA 1
ATOM 1359 C C . PHE B 1 24 ? -12.289 8.875 4.434 1 98.69 24 PHE B C 1
ATOM 1361 O O . PHE B 1 24 ? -11.984 10.008 4.07 1 98.69 24 PHE B O 1
ATOM 1368 N N . TYR B 1 25 ? -12.109 7.855 3.613 1 98.69 25 TYR B N 1
ATOM 1369 C CA . TYR B 1 25 ? -11.391 7.941 2.346 1 98.69 25 TYR B CA 1
ATOM 1370 C C . TYR B 1 25 ? -12.203 8.711 1.311 1 98.69 25 TYR B C 1
ATOM 1372 O O . TYR B 1 25 ? -11.648 9.484 0.524 1 98.69 25 TYR B O 1
ATOM 1380 N N . GLU B 1 26 ? -13.516 8.516 1.297 1 98.19 26 GLU B N 1
ATOM 1381 C CA . GLU B 1 26 ? -14.359 9.273 0.374 1 98.19 26 GLU B CA 1
ATOM 1382 C C . GLU B 1 26 ? -14.531 10.711 0.84 1 98.19 26 GLU B C 1
ATOM 1384 O O . GLU B 1 26 ? -14.438 11.648 0.04 1 98.19 26 GLU B O 1
ATOM 1389 N N . GLY B 1 27 ? -14.781 10.867 2.064 1 97.94 27 GLY B N 1
ATOM 1390 C CA . GLY B 1 27 ? -15.109 12.172 2.605 1 97.94 27 GLY B CA 1
ATOM 1391 C C . GLY B 1 27 ? -13.906 13.086 2.727 1 97.94 27 GLY B C 1
ATOM 1392 O O . GLY B 1 27 ? -13.969 14.258 2.352 1 97.94 27 GLY B O 1
ATOM 1393 N N . LEU B 1 28 ? -12.812 12.594 3.252 1 98.19 28 LEU B N 1
ATOM 1394 C CA . LEU B 1 28 ? -11.648 13.422 3.518 1 98.19 28 LEU B CA 1
ATOM 1395 C C . LEU B 1 28 ? -10.758 13.523 2.283 1 98.19 28 LEU B C 1
ATOM 1397 O O . LEU B 1 28 ? -10.266 14.602 1.953 1 98.19 28 LEU B O 1
ATOM 1401 N N . LEU B 1 29 ? -10.578 12.383 1.589 1 97.81 29 LEU B N 1
ATOM 1402 C CA . LEU B 1 29 ? -9.547 12.336 0.556 1 97.81 29 LEU B CA 1
ATOM 1403 C C . LEU B 1 29 ? -10.172 12.281 -0.833 1 97.81 29 LEU B C 1
ATOM 1405 O O . LEU B 1 29 ? -9.461 12.289 -1.841 1 97.81 29 LEU B O 1
ATOM 1409 N N . GLY B 1 30 ? -11.469 12.172 -0.918 1 97.44 30 GLY B N 1
ATOM 1410 C CA . GLY B 1 30 ? -12.172 12.305 -2.186 1 97.44 30 GLY B CA 1
ATOM 1411 C C . GLY B 1 30 ? -12.125 11.055 -3.033 1 97.44 30 GLY B C 1
ATOM 1412 O O . GLY B 1 30 ? -12.219 11.117 -4.262 1 97.44 30 GLY B O 1
ATOM 1413 N N . PHE B 1 31 ? -11.914 9.922 -2.385 1 98.19 31 PHE B N 1
ATOM 1414 C CA . PHE B 1 31 ? -12.016 8.672 -3.131 1 98.19 31 PHE B CA 1
ATOM 1415 C C . PHE B 1 31 ? -13.43 8.484 -3.678 1 98.19 31 PHE B C 1
ATOM 1417 O O . PHE B 1 31 ? -14.398 8.961 -3.086 1 98.19 31 PHE B O 1
ATOM 1424 N N . GLN B 1 32 ? -13.461 7.801 -4.828 1 97.81 32 GLN B N 1
ATOM 1425 C CA . GLN B 1 32 ? -14.742 7.445 -5.43 1 97.81 32 GLN B CA 1
ATOM 1426 C C . GLN B 1 32 ? -14.984 5.938 -5.363 1 97.81 32 GLN B C 1
ATOM 1428 O O . GLN B 1 32 ? -14.078 5.148 -5.637 1 97.81 32 GLN B O 1
ATOM 1433 N N . PHE B 1 33 ? -16.219 5.57 -5.02 1 98.06 33 PHE B N 1
ATOM 1434 C CA . PHE B 1 33 ? -16.609 4.168 -5.094 1 98.06 33 PHE B CA 1
ATOM 1435 C C . PHE B 1 33 ? -16.531 3.662 -6.527 1 98.06 33 PHE B C 1
ATOM 1437 O O . PHE B 1 33 ? -17 4.332 -7.449 1 98.06 33 PHE B O 1
ATOM 1444 N N . TRP B 1 34 ? -15.945 2.527 -6.691 1 97.88 34 TRP B N 1
ATOM 1445 C CA . TRP B 1 34 ? -15.859 1.915 -8.016 1 97.88 34 TRP B CA 1
ATOM 1446 C C . TRP B 1 34 ? -16.75 0.677 -8.094 1 97.88 34 TRP B C 1
ATOM 1448 O O . TRP B 1 34 ? -17.688 0.634 -8.891 1 97.88 34 TRP B O 1
ATOM 1458 N N . TRP B 1 35 ? -16.531 -0.297 -7.238 1 97.06 35 TRP B N 1
ATOM 1459 C CA . TRP B 1 35 ? -17.344 -1.515 -7.188 1 97.06 35 TRP B CA 1
ATOM 1460 C C . TRP B 1 35 ? -17.031 -2.314 -5.926 1 97.06 35 TRP B C 1
ATOM 1462 O O . TRP B 1 35 ? -16.188 -1.923 -5.121 1 97.06 35 TRP B O 1
ATOM 1472 N N . GLU B 1 36 ? -17.812 -3.348 -5.641 1 97.5 36 GLU B N 1
ATOM 1473 C CA . GLU B 1 36 ? -17.625 -4.215 -4.48 1 97.5 36 GLU B CA 1
ATOM 1474 C C . GLU B 1 36 ? -18 -5.656 -4.805 1 97.5 36 GLU B C 1
ATOM 1476 O O . GLU B 1 36 ? -18.703 -5.918 -5.789 1 97.5 36 GLU B O 1
ATOM 1481 N N . ILE B 1 37 ? -17.453 -6.527 -4.043 1 96.75 37 ILE B N 1
ATOM 1482 C CA . ILE B 1 37 ? -17.719 -7.941 -4.273 1 96.75 37 ILE B CA 1
ATOM 1483 C C . ILE B 1 37 ? -17.641 -8.703 -2.951 1 96.75 37 ILE B C 1
ATOM 1485 O O . ILE B 1 37 ? -16.875 -8.336 -2.061 1 96.75 37 ILE B O 1
ATOM 1489 N N . ASP B 1 38 ? -18.406 -9.766 -2.82 1 97.12 38 ASP B N 1
ATOM 1490 C CA . ASP B 1 38 ? -18.328 -10.766 -1.763 1 97.12 38 ASP B CA 1
ATOM 1491 C C . ASP B 1 38 ? -17.859 -12.109 -2.316 1 97.12 38 ASP B C 1
ATOM 1493 O O . ASP B 1 38 ? -18.688 -12.953 -2.693 1 97.12 38 ASP B O 1
ATOM 1497 N N . PRO B 1 39 ? -16.609 -12.242 -2.348 1 96 39 PRO B N 1
ATOM 1498 C CA . PRO B 1 39 ? -16.125 -13.5 -2.93 1 96 39 PRO B CA 1
ATOM 1499 C C . PRO B 1 39 ? -16.422 -14.711 -2.045 1 96 39 PRO B C 1
ATOM 1501 O O . PRO B 1 39 ? -16.547 -14.57 -0.825 1 96 39 PRO B O 1
ATOM 1504 N N . PRO B 1 40 ? -16.547 -15.852 -2.688 1 96.12 40 PRO B N 1
ATOM 1505 C CA . PRO B 1 40 ? -16.781 -17.062 -1.888 1 96.12 40 PRO B CA 1
ATOM 1506 C C . PRO B 1 40 ? -15.586 -17.422 -0.996 1 96.12 40 PRO B C 1
ATOM 1508 O O . PRO B 1 40 ? -14.438 -17.172 -1.367 1 96.12 40 PRO B O 1
ATOM 1511 N N . ASP B 1 41 ? -15.852 -18.047 0.138 1 97 41 ASP B N 1
ATOM 1512 C CA . ASP B 1 41 ? -14.836 -18.328 1.154 1 97 41 ASP B CA 1
ATOM 1513 C C . ASP B 1 41 ? -13.773 -19.297 0.623 1 97 41 ASP B C 1
ATOM 1515 O O . ASP B 1 41 ? -12.586 -19.109 0.876 1 97 41 ASP B O 1
ATOM 1519 N N . ASP B 1 42 ? -14.188 -20.328 -0.051 1 93.56 42 ASP B N 1
ATOM 1520 C CA . ASP B 1 42 ? -13.273 -21.406 -0.409 1 93.56 42 ASP B CA 1
ATOM 1521 C C . ASP B 1 42 ? -12.117 -20.891 -1.269 1 93.56 42 ASP B C 1
ATOM 1523 O O . ASP B 1 42 ? -10.953 -21.062 -0.921 1 93.56 42 ASP B O 1
ATOM 1527 N N . ARG B 1 43 ? -12.383 -20.156 -2.322 1 92.88 43 ARG B N 1
ATOM 1528 C CA . ARG B 1 43 ? -11.352 -19.625 -3.197 1 92.88 43 ARG B CA 1
ATOM 1529 C C . ARG B 1 43 ? -10.547 -18.531 -2.484 1 92.88 43 ARG B C 1
ATOM 1531 O O . ARG B 1 43 ? -9.328 -18.453 -2.641 1 92.88 43 ARG B O 1
ATOM 1538 N N . THR B 1 44 ? -11.289 -17.781 -1.709 1 96.38 44 THR B N 1
ATOM 1539 C CA . THR B 1 44 ? -10.641 -16.672 -1.004 1 96.38 44 THR B CA 1
ATOM 1540 C C . THR B 1 44 ? -9.719 -17.203 0.093 1 96.38 44 THR B C 1
ATOM 1542 O O . THR B 1 44 ? -8.602 -16.719 0.258 1 96.38 44 THR B O 1
ATOM 1545 N N . ALA B 1 45 ? -10.195 -18.219 0.816 1 97.06 45 ALA B N 1
ATOM 1546 C CA . ALA B 1 45 ? -9.414 -18.812 1.892 1 97.06 45 ALA B CA 1
ATOM 1547 C C . ALA B 1 45 ? -8.086 -19.359 1.367 1 97.06 45 ALA B C 1
ATOM 1549 O O . ALA B 1 45 ? -7.039 -19.172 1.986 1 97.06 45 ALA B O 1
ATOM 1550 N N . GLN B 1 46 ? -8.148 -20 0.3 1 96.81 46 GLN B N 1
ATOM 1551 C CA . GLN B 1 46 ? -6.957 -20.516 -0.351 1 96.81 46 GLN B CA 1
ATOM 1552 C C . GLN B 1 46 ? -6.004 -19.391 -0.75 1 96.81 46 GLN B C 1
ATOM 1554 O O . GLN B 1 46 ? -4.812 -19.453 -0.441 1 96.81 46 GLN B O 1
ATOM 1559 N N . LEU B 1 47 ? -6.441 -18.391 -1.319 1 97.44 47 LEU B N 1
ATOM 1560 C CA . LEU B 1 47 ? -5.629 -17.297 -1.849 1 97.44 47 LEU B CA 1
ATOM 1561 C C . LEU B 1 47 ? -4.965 -16.516 -0.72 1 97.44 47 LEU B C 1
ATOM 1563 O O . LEU B 1 47 ? -3.766 -16.234 -0.773 1 97.44 47 LEU B O 1
ATOM 1567 N N . VAL B 1 48 ? -5.75 -16.234 0.354 1 96.38 48 VAL B N 1
ATOM 1568 C CA . VAL B 1 48 ? -5.25 -15.336 1.382 1 96.38 48 VAL B CA 1
ATOM 1569 C C . VAL B 1 48 ? -4.582 -16.141 2.498 1 96.38 48 VAL B C 1
ATOM 1571 O O . VAL B 1 48 ? -3.988 -15.562 3.412 1 96.38 48 VAL B O 1
ATOM 1574 N N . GLY B 1 49 ? -4.68 -17.453 2.443 1 96 49 GLY B N 1
ATOM 1575 C CA . GLY B 1 49 ? -4.027 -18.312 3.42 1 96 49 GLY B CA 1
ATOM 1576 C C . GLY B 1 49 ? -4.652 -18.219 4.801 1 96 49 GLY B C 1
ATOM 1577 O O . GLY B 1 49 ? -3.939 -18.172 5.809 1 96 49 GLY B O 1
ATOM 1578 N N . LEU B 1 50 ? -5.934 -18.125 4.871 1 96.25 50 LEU B N 1
ATOM 1579 C CA . LEU B 1 50 ? -6.676 -18.047 6.125 1 96.25 50 LEU B CA 1
ATOM 1580 C C . LEU B 1 50 ? -7.73 -19.156 6.199 1 96.25 50 LEU B C 1
ATOM 1582 O O . LEU B 1 50 ? -8.359 -19.469 5.191 1 96.25 50 LEU B O 1
ATOM 1586 N N . PRO B 1 51 ? -7.914 -19.688 7.305 1 95.69 51 PRO B N 1
ATOM 1587 C CA . PRO B 1 51 ? -8.938 -20.719 7.41 1 95.69 51 PRO B CA 1
ATOM 1588 C C . PRO B 1 51 ? -10.359 -20.172 7.32 1 95.69 51 PRO B C 1
ATOM 1590 O O . PRO B 1 51 ? -10.617 -19.062 7.785 1 95.69 51 PRO B O 1
ATOM 1593 N N . GLU B 1 52 ? -11.273 -20.922 6.805 1 96.5 52 GLU B N 1
ATOM 1594 C CA . GLU B 1 52 ? -12.695 -20.609 6.801 1 96.5 52 GLU B CA 1
ATOM 1595 C C . GLU B 1 52 ? -13.297 -20.766 8.195 1 96.5 52 GLU B C 1
ATOM 1597 O O . GLU B 1 52 ? -12.781 -21.516 9.023 1 96.5 52 GLU B O 1
ATOM 1602 N N . PRO B 1 53 ? -14.469 -20.125 8.344 1 97.62 53 PRO B N 1
ATOM 1603 C CA . PRO B 1 53 ? -15.164 -19.172 7.492 1 97.62 53 PRO B CA 1
ATOM 1604 C C . PRO B 1 53 ? -14.539 -17.781 7.539 1 97.62 53 PRO B C 1
ATOM 1606 O O . PRO B 1 53 ? -13.969 -17.391 8.562 1 97.62 53 PRO B O 1
ATOM 1609 N N . LEU B 1 54 ? -14.625 -16.953 6.52 1 97.25 54 LEU B N 1
ATOM 1610 C CA . LEU B 1 54 ? -14.016 -15.641 6.414 1 97.25 54 LEU B CA 1
ATOM 1611 C C . LEU B 1 54 ? -15.086 -14.555 6.324 1 97.25 54 LEU B C 1
ATOM 1613 O O . LEU B 1 54 ? -15.094 -13.617 7.129 1 97.25 54 LEU B O 1
ATOM 1617 N N . GLY B 1 55 ? -16.047 -14.734 5.359 1 97.81 55 GLY B N 1
ATOM 1618 C CA . GLY B 1 55 ? -17.016 -13.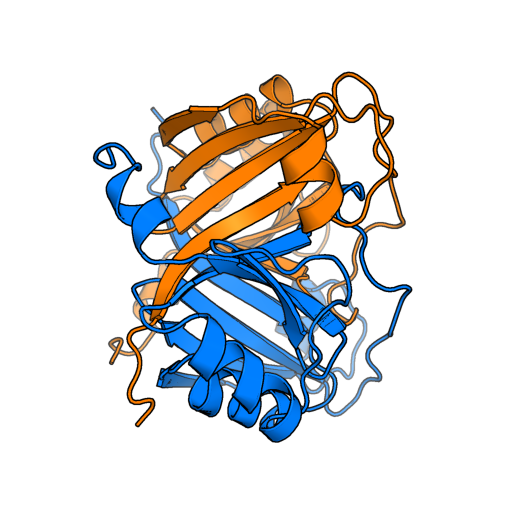68 5.09 1 97.81 55 GLY B CA 1
ATOM 1619 C C . GLY B 1 55 ? -16.391 -12.406 4.57 1 97.81 55 GLY B C 1
ATOM 1620 O O . GLY B 1 55 ? -16.672 -11.312 5.07 1 97.81 55 GLY B O 1
ATOM 1621 N N . VAL B 1 56 ? -15.523 -12.555 3.559 1 97.75 56 VAL B N 1
ATOM 1622 C CA . VAL B 1 56 ? -14.789 -11.422 3.014 1 97.75 56 VAL B CA 1
ATOM 1623 C C . VAL B 1 56 ? -15.734 -10.5 2.258 1 97.75 56 VAL B C 1
ATOM 1625 O O . VAL B 1 56 ? -16.594 -10.961 1.507 1 97.75 56 VAL B O 1
ATOM 1628 N N . HIS B 1 57 ? -15.602 -9.242 2.459 1 98 57 HIS B N 1
ATOM 1629 C CA . HIS B 1 57 ? -16.172 -8.172 1.645 1 98 57 HIS B CA 1
ATOM 1630 C C . HIS B 1 57 ? -15.078 -7.23 1.14 1 98 57 HIS B C 1
ATOM 1632 O O . HIS B 1 57 ? -14.305 -6.684 1.931 1 98 57 HIS B O 1
ATOM 1638 N N . ALA B 1 58 ? -15.016 -7.082 -0.154 1 98 58 ALA B N 1
ATOM 1639 C CA . ALA B 1 58 ? -14.023 -6.199 -0.762 1 98 58 ALA B CA 1
ATOM 1640 C C . ALA B 1 58 ? -14.695 -5.004 -1.435 1 98 58 ALA B C 1
ATOM 1642 O O . ALA B 1 58 ? -15.578 -5.172 -2.279 1 98 58 ALA B O 1
ATOM 1643 N N . THR B 1 59 ? -14.352 -3.85 -1.022 1 98.44 59 THR B N 1
ATOM 1644 C CA . THR B 1 59 ? -14.789 -2.594 -1.623 1 98.44 59 THR B CA 1
ATOM 1645 C C . THR B 1 59 ? -13.625 -1.892 -2.316 1 98.44 59 THR B C 1
ATOM 1647 O O . THR B 1 59 ? -12.562 -1.71 -1.723 1 98.44 59 THR B O 1
ATOM 1650 N N . TYR B 1 60 ? -13.844 -1.497 -3.539 1 98.44 60 TYR B N 1
ATOM 1651 C CA . TYR B 1 60 ? -12.789 -0.828 -4.301 1 98.44 60 TYR B CA 1
ATOM 1652 C C . TYR B 1 60 ? -13.109 0.652 -4.48 1 98.44 60 TYR B C 1
ATOM 1654 O O . TYR B 1 60 ? -14.172 1.01 -4.992 1 98.44 60 TYR B O 1
ATOM 1662 N N . LEU B 1 61 ? -12.219 1.466 -4.043 1 98.62 61 LEU B N 1
ATOM 1663 C CA . LEU B 1 61 ? -12.25 2.916 -4.203 1 98.62 61 LEU B CA 1
ATOM 1664 C C . LEU B 1 61 ? -11.148 3.385 -5.145 1 98.62 61 LEU B C 1
ATOM 1666 O O . LEU B 1 61 ? -10.086 2.766 -5.219 1 98.62 61 LEU B O 1
ATOM 1670 N N . VAL B 1 62 ? -11.406 4.492 -5.836 1 98 62 VAL B N 1
ATOM 1671 C CA . VAL B 1 62 ? -10.43 4.984 -6.805 1 98 62 VAL B CA 1
ATOM 1672 C C . VAL B 1 62 ? -10.125 6.453 -6.527 1 98 62 VAL B C 1
ATOM 1674 O O . VAL B 1 62 ? -11.031 7.238 -6.242 1 98 62 VAL B O 1
ATOM 1677 N N . ARG B 1 63 ? -8.859 6.805 -6.547 1 96.75 63 ARG B N 1
ATOM 1678 C CA . ARG B 1 63 ? -8.398 8.188 -6.469 1 96.75 63 ARG B CA 1
ATOM 1679 C C . ARG B 1 63 ? -7.172 8.406 -7.344 1 96.75 63 ARG B C 1
ATOM 1681 O O . ARG B 1 63 ? -6.109 7.84 -7.078 1 96.75 63 ARG B O 1
ATOM 1688 N N . ASP B 1 64 ? -7.367 9.25 -8.383 1 93.62 64 ASP B N 1
ATOM 1689 C CA . ASP B 1 64 ? -6.246 9.664 -9.227 1 93.62 64 ASP B CA 1
ATOM 1690 C C . ASP B 1 64 ? -5.445 8.453 -9.703 1 93.62 64 ASP B C 1
ATOM 1692 O O . ASP B 1 64 ? -4.227 8.406 -9.539 1 93.62 64 ASP B O 1
ATOM 1696 N N . GLY B 1 65 ? -6.062 7.395 -10.156 1 91.69 65 GLY B N 1
ATOM 1697 C CA . GLY B 1 65 ? -5.406 6.219 -10.711 1 91.69 65 GLY B CA 1
ATOM 1698 C C . GLY B 1 65 ? -5.129 5.145 -9.68 1 91.69 65 GLY B C 1
ATOM 1699 O O . GLY B 1 65 ? -4.918 3.982 -10.031 1 91.69 65 GLY B O 1
ATOM 1700 N N . LEU B 1 66 ? -5.016 5.492 -8.398 1 97.62 66 LEU B N 1
ATOM 1701 C CA . LEU B 1 66 ? -4.859 4.496 -7.344 1 97.62 66 LEU B CA 1
ATOM 1702 C C . LEU B 1 66 ? -6.168 3.748 -7.105 1 97.62 66 LEU B C 1
ATOM 1704 O O . LEU B 1 66 ? -7.227 4.367 -6.988 1 97.62 66 LEU B O 1
ATOM 1708 N N . VAL B 1 67 ? -6.105 2.51 -7.09 1 98.06 67 VAL B N 1
ATOM 1709 C CA . VAL B 1 67 ? -7.219 1.669 -6.664 1 98.06 67 VAL B CA 1
ATOM 1710 C C . VAL B 1 67 ? -6.938 1.111 -5.27 1 98.06 67 VAL B C 1
ATOM 1712 O O . VAL B 1 67 ? -5.945 0.414 -5.059 1 98.06 67 VAL B O 1
ATOM 1715 N N . LEU B 1 68 ? -7.777 1.442 -4.324 1 98.75 68 LEU B N 1
ATOM 1716 C CA . LEU B 1 68 ? -7.695 0.965 -2.949 1 98.75 68 LEU B CA 1
ATOM 1717 C C . LEU B 1 68 ? -8.781 -0.071 -2.668 1 98.75 68 LEU B C 1
ATOM 1719 O O . LEU B 1 68 ? -9.969 0.207 -2.836 1 98.75 68 LEU B O 1
ATOM 1723 N N . GLU B 1 69 ? -8.359 -1.257 -2.33 1 98.75 69 GLU B N 1
ATOM 1724 C CA . GLU B 1 69 ? -9.281 -2.293 -1.877 1 98.75 69 GLU B CA 1
ATOM 1725 C C . GLU B 1 69 ? -9.438 -2.27 -0.359 1 98.75 69 GLU B C 1
ATOM 1727 O O . GLU B 1 69 ? -8.469 -2.484 0.373 1 98.75 69 GLU B O 1
ATOM 1732 N N . LEU B 1 70 ? -10.57 -1.927 0.153 1 98.62 70 LEU B N 1
ATOM 1733 C CA . LEU B 1 70 ? -10.922 -2.145 1.552 1 98.62 70 LEU B CA 1
ATOM 1734 C C . LEU B 1 70 ? -11.453 -3.559 1.764 1 98.62 70 LEU B C 1
ATOM 1736 O O . LEU B 1 70 ? -12.477 -3.936 1.184 1 98.62 70 LEU B O 1
ATOM 1740 N N . ILE B 1 71 ? -10.75 -4.309 2.533 1 98.19 71 ILE B N 1
ATOM 1741 C CA . ILE B 1 71 ? -11.164 -5.688 2.785 1 98.19 71 ILE B CA 1
ATOM 1742 C C . ILE B 1 71 ? -11.562 -5.844 4.25 1 98.19 71 ILE B C 1
ATOM 1744 O O . ILE B 1 71 ? -10.82 -5.449 5.148 1 98.19 71 ILE B O 1
ATOM 1748 N N . ASP B 1 72 ? -12.68 -6.328 4.508 1 97.19 72 ASP B N 1
ATOM 1749 C CA . ASP B 1 72 ? -13.117 -6.676 5.855 1 97.19 72 ASP B CA 1
ATOM 1750 C C . ASP B 1 72 ? -13.672 -8.102 5.902 1 97.19 72 ASP B C 1
ATOM 1752 O O . ASP B 1 72 ? -13.805 -8.75 4.867 1 97.19 72 ASP B O 1
ATOM 1756 N N . TYR B 1 73 ? -13.867 -8.625 7.043 1 96.88 73 TYR B N 1
ATOM 1757 C CA . TYR B 1 73 ? -14.273 -10 7.309 1 96.88 73 TYR B CA 1
ATOM 1758 C C . TYR B 1 73 ? -15.492 -10.039 8.219 1 96.88 73 TYR B C 1
ATOM 1760 O O . TYR B 1 73 ? -15.445 -9.555 9.352 1 96.88 73 TYR B O 1
ATOM 1768 N N . SER B 1 74 ? -16.562 -10.641 7.746 1 96.56 74 SER B N 1
ATOM 1769 C CA . SER B 1 74 ? -17.781 -10.656 8.555 1 96.56 74 SER B CA 1
ATOM 1770 C C . SER B 1 74 ? -17.844 -11.906 9.43 1 96.56 74 SER B C 1
ATOM 1772 O O . SER B 1 74 ? -18.656 -11.969 10.367 1 96.56 74 SER B O 1
ATOM 1774 N N . LYS B 1 75 ? -17.062 -12.953 9.148 1 96.94 75 LYS B N 1
ATOM 1775 C CA . LYS B 1 75 ? -17.125 -14.203 9.906 1 96.94 75 LYS B CA 1
ATOM 1776 C C . LYS B 1 75 ? -15.781 -14.523 10.555 1 96.94 75 LYS B C 1
ATOM 1778 O O . LYS B 1 75 ? -15.492 -15.68 10.867 1 96.94 75 LYS B O 1
ATOM 1783 N N . ARG B 1 76 ? -14.992 -13.469 10.617 1 92.38 76 ARG B N 1
ATOM 1784 C CA . ARG B 1 76 ? -13.672 -13.578 11.227 1 92.38 76 ARG B CA 1
ATOM 1785 C C . ARG B 1 76 ? -13.258 -12.266 11.883 1 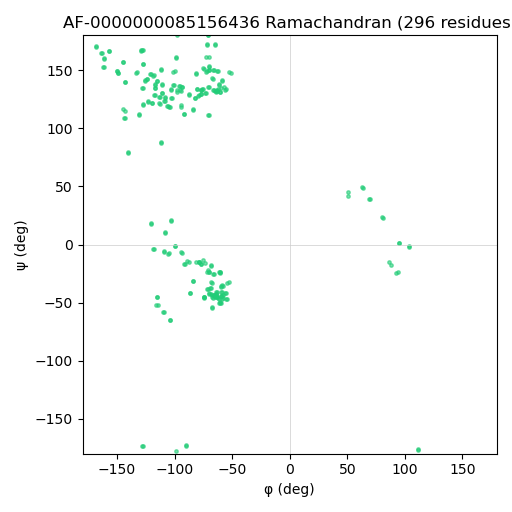92.38 76 ARG B C 1
ATOM 1787 O O . ARG B 1 76 ? -13.602 -11.188 11.398 1 92.38 76 ARG B O 1
ATOM 1794 N N . TRP B 1 77 ? -12.508 -12.422 12.945 1 90.69 77 TRP B N 1
ATOM 1795 C CA . TRP B 1 77 ? -11.961 -11.234 13.594 1 90.69 77 TRP B CA 1
ATOM 1796 C C . TRP B 1 77 ? -10.633 -10.828 12.969 1 90.69 77 TRP B C 1
ATOM 1798 O O . TRP B 1 77 ? -9.75 -11.672 12.773 1 90.69 77 TRP B O 1
ATOM 1808 N N . VAL B 1 78 ? -10.531 -9.586 12.609 1 91.94 78 VAL B N 1
ATOM 1809 C CA . VAL B 1 78 ? -9.242 -9.086 12.141 1 91.94 78 VAL B CA 1
ATOM 1810 C C . VAL B 1 78 ? -8.359 -8.742 13.336 1 91.94 78 VAL B C 1
ATOM 1812 O O . VAL B 1 78 ? -8.859 -8.336 14.391 1 91.94 78 VAL B O 1
ATOM 1815 N N . HIS B 1 79 ? -7.121 -8.938 13.117 1 87.81 79 HIS B N 1
ATOM 1816 C CA . HIS B 1 79 ? -6.188 -8.633 14.195 1 87.81 79 HIS B CA 1
ATOM 1817 C C . HIS B 1 79 ? -5.602 -7.234 14.039 1 87.81 79 HIS B C 1
ATOM 1819 O O . HIS B 1 79 ? -5.367 -6.781 12.914 1 87.81 79 HIS B O 1
ATOM 1825 N N . ALA B 1 80 ? -5.668 -6.621 15.219 1 77.31 80 ALA B N 1
ATOM 1826 C CA . ALA B 1 80 ? -4.965 -5.344 15.312 1 77.31 80 ALA B CA 1
ATOM 1827 C C . ALA B 1 80 ? -3.557 -5.531 15.867 1 77.31 80 ALA B C 1
ATOM 1829 O O . ALA B 1 80 ? -3.33 -6.391 16.719 1 77.31 80 ALA B O 1
ATOM 1830 N N . GLY B 1 81 ? -2.545 -5.184 15.102 1 63.84 81 GLY B N 1
ATOM 1831 C CA . GLY B 1 81 ? -1.207 -5.164 15.672 1 63.84 81 GLY B CA 1
ATOM 1832 C C . GLY B 1 81 ? -0.76 -3.779 16.094 1 63.84 81 GLY B C 1
ATOM 1833 O O . GLY B 1 81 ? -1.563 -2.846 16.141 1 63.84 81 GLY B O 1
ATOM 1834 N N . SER B 1 82 ? 0.45 -3.775 16.609 1 65.56 82 SER B N 1
ATOM 1835 C CA . SER B 1 82 ? 1.035 -2.465 16.859 1 65.56 82 SER B CA 1
ATOM 1836 C C . SER B 1 82 ? 0.95 -1.569 15.625 1 65.56 82 SER B C 1
ATOM 1838 O O . SER B 1 82 ? 0.897 -2.061 14.5 1 65.56 82 SER B O 1
ATOM 1840 N N . GLN B 1 83 ? 0.812 -0.379 15.938 1 77.75 83 GLN B N 1
ATOM 1841 C CA . GLN B 1 83 ? 0.826 0.583 14.844 1 77.75 83 GLN B CA 1
ATOM 1842 C C . GLN B 1 83 ? 2.098 0.451 14.008 1 77.75 83 GLN B C 1
ATOM 1844 O O . GLN B 1 83 ? 3.191 0.298 14.555 1 77.75 83 GLN B O 1
ATOM 1849 N N . ARG B 1 84 ? 1.882 0.441 12.844 1 83.69 84 ARG B N 1
ATOM 1850 C CA . ARG B 1 84 ? 3.016 0.324 11.93 1 83.69 84 ARG B CA 1
ATOM 1851 C C . ARG B 1 84 ? 3.906 1.561 12 1 83.69 84 ARG B C 1
ATOM 1853 O O . ARG B 1 84 ? 3.41 2.689 12.016 1 83.69 84 ARG B O 1
ATOM 1860 N N . ALA B 1 85 ? 5.199 1.216 12.102 1 90.94 85 ALA B N 1
ATOM 1861 C CA . ALA B 1 85 ? 6.203 2.273 12.086 1 90.94 85 ALA B CA 1
ATOM 1862 C C . ALA B 1 85 ? 6.828 2.416 10.703 1 90.94 85 ALA B C 1
ATOM 1864 O O . ALA B 1 85 ? 6.816 1.471 9.906 1 90.94 85 ALA B O 1
ATOM 1865 N N . MET B 1 86 ? 7.422 3.537 10.5 1 95.19 86 MET B N 1
ATOM 1866 C CA . MET B 1 86 ? 7.938 3.854 9.172 1 95.19 86 MET B CA 1
ATOM 1867 C C . MET B 1 86 ? 9.242 3.109 8.906 1 95.19 86 MET B C 1
ATOM 1869 O O . MET B 1 86 ? 9.695 3.033 7.758 1 95.19 86 MET B O 1
ATOM 1873 N N . ASP B 1 87 ? 9.859 2.621 9.906 1 95 87 ASP B N 1
ATOM 1874 C CA . ASP B 1 87 ? 11.078 1.839 9.711 1 95 87 ASP B CA 1
ATOM 1875 C C . ASP B 1 87 ? 10.797 0.345 9.859 1 95 87 ASP B C 1
ATOM 1877 O O . ASP B 1 87 ? 11.703 -0.432 10.18 1 95 87 ASP B O 1
ATOM 1881 N N . GLN B 1 88 ? 9.609 -0.051 9.719 1 93.75 88 GLN B N 1
ATOM 1882 C CA . GLN B 1 88 ? 9.25 -1.464 9.672 1 93.75 88 GLN B CA 1
ATOM 1883 C C . GLN B 1 88 ? 9.203 -1.973 8.234 1 93.75 88 GLN B C 1
ATOM 1885 O O . GLN B 1 88 ? 8.594 -1.338 7.371 1 93.75 88 GLN B O 1
ATOM 1890 N N . ILE B 1 89 ? 9.773 -3.131 8.055 1 95.94 89 ILE B N 1
ATOM 1891 C CA . ILE B 1 89 ? 9.805 -3.732 6.723 1 95.94 89 ILE B CA 1
ATOM 1892 C C . ILE B 1 89 ? 8.375 -3.988 6.242 1 95.94 89 ILE B C 1
ATOM 1894 O O . ILE B 1 89 ? 7.535 -4.469 7.004 1 95.94 89 ILE B O 1
ATOM 1898 N N . GLY B 1 90 ? 8.141 -3.666 4.922 1 96.06 90 GLY B N 1
ATOM 1899 C CA . GLY B 1 90 ? 6.82 -3.859 4.348 1 96.06 90 GLY B CA 1
ATOM 1900 C C . GLY B 1 90 ? 6.117 -2.555 4.027 1 96.06 90 GLY B C 1
ATOM 1901 O O . GLY B 1 90 ? 6.707 -1.479 4.137 1 96.06 90 GLY B O 1
ATOM 1902 N N . LEU B 1 91 ? 4.891 -2.645 3.576 1 96.81 91 LEU B N 1
ATOM 1903 C CA . LEU B 1 91 ? 4.098 -1.465 3.254 1 96.81 91 LEU B CA 1
ATOM 1904 C C . LEU B 1 91 ? 3.904 -0.585 4.484 1 96.81 91 LEU B C 1
ATOM 1906 O O . LEU B 1 91 ? 3.453 -1.061 5.527 1 96.81 91 LEU B O 1
ATOM 1910 N N . THR B 1 92 ? 4.172 0.697 4.293 1 96.5 92 THR B N 1
ATOM 1911 C CA . THR B 1 92 ? 4.141 1.564 5.465 1 96.5 92 THR B CA 1
ATOM 1912 C C . THR B 1 92 ? 3.018 2.592 5.348 1 96.5 92 THR B C 1
ATOM 1914 O O . THR B 1 92 ? 2.287 2.832 6.312 1 96.5 92 THR B O 1
ATOM 1917 N N . HIS B 1 93 ? 2.918 3.205 4.145 1 98.19 93 HIS B N 1
ATOM 1918 C CA . HIS B 1 93 ? 1.979 4.316 4.043 1 98.19 93 HIS B CA 1
ATOM 1919 C C . HIS B 1 93 ? 1.545 4.543 2.6 1 98.19 93 HIS B C 1
ATOM 1921 O O . HIS B 1 93 ? 2.105 3.945 1.677 1 98.19 93 HIS B O 1
ATOM 1927 N N . ILE B 1 94 ? 0.504 5.324 2.451 1 98.69 94 ILE B N 1
ATOM 1928 C CA . ILE B 1 94 ? 0.109 5.918 1.178 1 98.69 94 ILE B CA 1
ATOM 1929 C C . ILE B 1 94 ? 0.242 7.438 1.25 1 98.69 94 ILE B C 1
ATOM 1931 O O . ILE B 1 94 ? -0.123 8.047 2.254 1 98.69 94 ILE B O 1
ATOM 1935 N N . SER B 1 95 ? 0.706 8.016 0.172 1 98.62 95 SER B N 1
ATOM 1936 C CA . SER B 1 95 ? 0.983 9.445 0.144 1 98.62 95 SER B CA 1
ATOM 1937 C C . SER B 1 95 ? 0.102 10.164 -0.875 1 98.62 95 SER B C 1
ATOM 1939 O O . SER B 1 95 ? -0.058 9.688 -2.004 1 98.62 95 SER B O 1
ATOM 1941 N N . PHE B 1 96 ? -0.375 11.273 -0.465 1 98.25 96 PHE B N 1
ATOM 1942 C CA . PHE B 1 96 ? -1.19 12.125 -1.324 1 98.25 96 PHE B CA 1
ATOM 1943 C C . PHE B 1 96 ? -0.727 13.578 -1.247 1 98.25 96 PHE B C 1
ATOM 1945 O O . PHE B 1 96 ? -0.327 14.047 -0.181 1 98.25 96 PHE B O 1
ATOM 1952 N N . SER B 1 97 ? -0.889 14.25 -2.355 1 97.56 97 SER B N 1
ATOM 1953 C CA . SER B 1 97 ? -0.798 15.711 -2.352 1 97.56 97 SER B CA 1
ATOM 1954 C C . SER B 1 97 ? -2.182 16.344 -2.299 1 97.56 97 SER B C 1
ATOM 1956 O O . SER B 1 97 ? -3.084 15.953 -3.039 1 97.56 97 SER B O 1
ATOM 1958 N N . VAL B 1 98 ? -2.301 17.281 -1.429 1 97.19 98 VAL B N 1
ATOM 1959 C CA . VAL B 1 98 ? -3.576 17.969 -1.308 1 97.19 98 VAL B CA 1
ATOM 1960 C C . VAL B 1 98 ? -3.377 19.469 -1.562 1 97.19 98 VAL B C 1
ATOM 1962 O O . VAL B 1 98 ? -2.35 20.031 -1.181 1 97.19 98 VAL B O 1
ATOM 1965 N N . SER B 1 99 ? -4.371 20.141 -2.146 1 96.5 99 SER B N 1
ATOM 1966 C CA . SER B 1 99 ? -4.254 21.531 -2.541 1 96.5 99 SER B CA 1
ATOM 1967 C C . SER B 1 99 ? -4.418 22.469 -1.341 1 96.5 99 SER B C 1
ATOM 1969 O O . SER B 1 99 ? -4.109 23.656 -1.423 1 96.5 99 SER B O 1
ATOM 1971 N N . ASP B 1 100 ? -4.918 22 -0.214 1 96.38 100 ASP B N 1
ATOM 1972 C CA . ASP B 1 100 ? -5.141 22.75 1.022 1 96.38 100 ASP B CA 1
ATOM 1973 C C . ASP B 1 100 ? -4.781 21.906 2.244 1 96.38 100 ASP B C 1
ATOM 1975 O O . ASP B 1 100 ? -5.664 21.422 2.957 1 96.38 100 ASP B O 1
ATOM 1979 N N . LEU B 1 101 ? -3.445 21.844 2.494 1 97.25 101 LEU B N 1
ATOM 1980 C CA . LEU B 1 101 ? -2.955 20.969 3.553 1 97.25 101 LEU B CA 1
ATOM 1981 C C . LEU B 1 101 ? -3.537 21.375 4.902 1 97.25 101 LEU B C 1
ATOM 1983 O O . LEU B 1 101 ? -4.133 20.547 5.598 1 97.25 101 LEU B O 1
ATOM 1987 N N . PRO B 1 102 ? -3.461 22.688 5.309 1 96.88 102 PRO B N 1
ATOM 1988 C CA . PRO B 1 102 ? -4.039 23.047 6.605 1 96.88 102 PRO B CA 1
ATOM 1989 C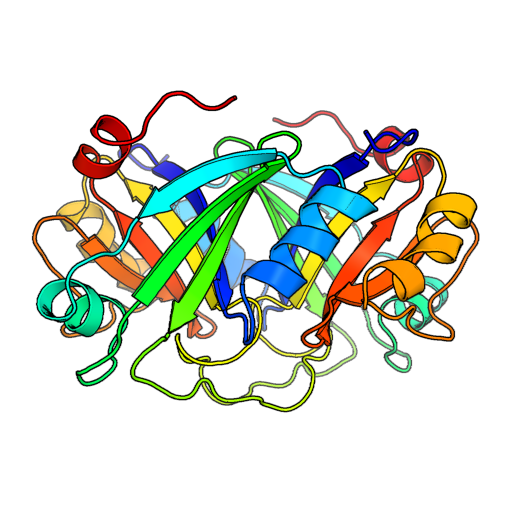 C . PRO B 1 102 ? -5.531 22.734 6.691 1 96.88 102 PRO B C 1
ATOM 1991 O O . PRO B 1 102 ? -6.008 22.281 7.73 1 96.88 102 PRO B O 1
ATOM 1994 N N . GLY B 1 103 ? -6.254 23 5.613 1 97.25 103 GLY B N 1
ATOM 1995 C CA . GLY B 1 103 ? -7.684 22.734 5.609 1 97.25 103 GLY B CA 1
ATOM 1996 C C . GLY B 1 103 ? -8.008 21.25 5.742 1 97.25 103 GLY B C 1
ATOM 1997 O O . GLY B 1 103 ? -8.945 20.891 6.445 1 97.25 103 GLY B O 1
ATOM 1998 N N . VAL B 1 104 ? -7.242 20.453 5.07 1 98.12 104 VAL B N 1
ATOM 1999 C CA . VAL B 1 104 ? -7.461 19 5.152 1 98.12 104 VAL B CA 1
ATOM 2000 C C . VAL B 1 104 ? -7.129 18.516 6.559 1 98.12 104 VAL B C 1
ATOM 2002 O O . VAL B 1 104 ? -7.895 17.75 7.152 1 98.12 104 VAL B O 1
ATOM 2005 N N . LEU B 1 105 ? -6.012 18.953 7.121 1 98.25 105 LEU B N 1
ATOM 2006 C CA . LEU B 1 105 ? -5.609 18.531 8.461 1 98.25 105 LEU B CA 1
ATOM 2007 C C . LEU B 1 105 ? -6.68 18.891 9.484 1 98.25 105 LEU B C 1
ATOM 2009 O O . LEU B 1 105 ? -6.945 18.109 10.406 1 98.25 105 LEU B O 1
ATOM 2013 N N . ALA B 1 106 ? -7.328 19.984 9.297 1 97.88 106 ALA B N 1
ATOM 2014 C CA . ALA B 1 106 ? -8.344 20.453 10.234 1 97.88 106 ALA B CA 1
ATOM 2015 C C . ALA B 1 106 ? -9.57 19.547 10.219 1 97.88 106 ALA B C 1
ATOM 2017 O O . ALA B 1 106 ? -10.367 19.547 11.164 1 97.88 106 ALA B O 1
ATOM 2018 N N . ARG B 1 107 ? -9.711 18.766 9.188 1 98.19 107 ARG B N 1
ATOM 2019 C CA . ARG B 1 107 ? -10.922 17.969 9.008 1 98.19 107 ARG B CA 1
ATOM 2020 C C . ARG B 1 107 ? -10.656 16.5 9.328 1 98.19 107 ARG B C 1
ATOM 2022 O O . ARG B 1 107 ? -11.586 15.688 9.352 1 98.19 107 ARG B O 1
ATOM 2029 N N . VAL B 1 108 ? -9.438 16.094 9.562 1 98.5 108 VAL B N 1
ATOM 2030 C CA . VAL B 1 108 ? -9.047 14.695 9.727 1 98.5 108 VAL B CA 1
ATOM 2031 C C . VAL B 1 108 ? -9.883 14.055 10.836 1 98.5 108 VAL B C 1
ATOM 2033 O O . VAL B 1 108 ? -10.453 12.977 10.648 1 98.5 108 VAL B O 1
ATOM 2036 N N . ARG B 1 109 ? -9.992 14.75 11.938 1 98.44 109 ARG B N 1
ATOM 2037 C CA . ARG B 1 109 ? -10.672 14.195 13.102 1 98.44 109 ARG B CA 1
ATOM 2038 C C . ARG B 1 109 ? -12.164 14.031 12.828 1 98.44 109 ARG B C 1
ATOM 2040 O O . ARG B 1 109 ? -12.789 13.094 13.32 1 98.44 109 ARG B O 1
ATOM 2047 N N . GLN B 1 110 ? -12.719 14.914 12.031 1 98.06 110 GLN B N 1
ATOM 2048 C CA . GLN B 1 110 ? -14.133 14.867 11.688 1 98.06 110 GLN B CA 1
ATOM 2049 C C . GLN B 1 110 ? -14.484 13.555 10.984 1 98.06 110 GLN B C 1
ATOM 2051 O O . GLN B 1 110 ? -15.609 13.07 11.086 1 98.06 110 GLN B O 1
ATOM 2056 N N . PHE B 1 111 ? -13.508 12.969 10.406 1 98.12 111 PHE B N 1
ATOM 2057 C CA . PHE B 1 111 ? -13.758 11.742 9.648 1 98.12 111 PHE B CA 1
ATOM 2058 C C . PHE B 1 111 ? -13.188 10.531 10.375 1 98.12 111 PHE B C 1
ATOM 2060 O O . PHE B 1 111 ? -13.078 9.453 9.797 1 98.12 111 PHE B O 1
ATOM 2067 N N . GLY B 1 112 ? -12.789 10.711 11.594 1 98.12 112 GLY B N 1
ATOM 2068 C CA . GLY B 1 112 ? -12.406 9.586 12.43 1 98.12 112 GLY B CA 1
ATOM 2069 C C . GLY B 1 112 ? -10.914 9.312 12.406 1 98.12 112 GLY B C 1
ATOM 2070 O O . GLY B 1 112 ? -10.445 8.352 13.016 1 98.12 112 GLY B O 1
ATOM 2071 N N . GLY B 1 113 ? -10.148 10.102 11.688 1 98.12 113 GLY B N 1
ATOM 2072 C CA . GLY B 1 113 ? -8.703 9.953 11.68 1 98.12 113 GLY B CA 1
ATOM 2073 C C . GLY B 1 113 ? -8.016 10.773 12.758 1 98.12 113 GLY B C 1
ATOM 2074 O O . GLY B 1 113 ? -8.672 11.32 13.648 1 98.12 113 GLY B O 1
ATOM 2075 N N . ALA B 1 114 ? -6.703 10.766 12.672 1 98.12 114 ALA B N 1
ATOM 2076 C CA . ALA B 1 114 ? -5.883 11.531 13.609 1 98.12 114 ALA B CA 1
ATOM 2077 C C . AL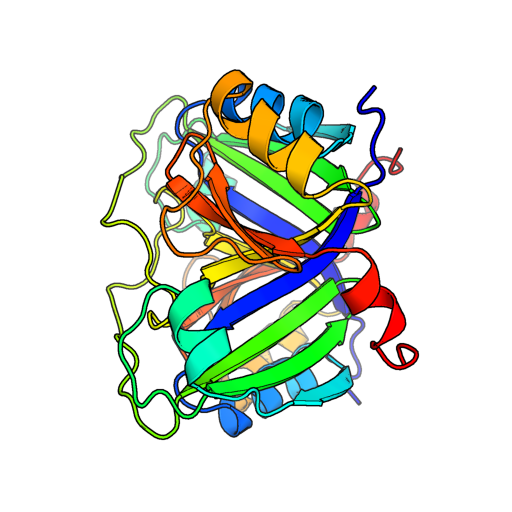A B 1 114 ? -4.664 12.125 12.914 1 98.12 114 ALA B C 1
ATOM 2079 O O . ALA B 1 114 ? -4.051 11.484 12.062 1 98.12 114 ALA B O 1
ATOM 2080 N N . VAL B 1 115 ? -4.359 13.336 13.281 1 98.5 115 VAL B N 1
ATOM 2081 C CA . VAL B 1 115 ? -3.102 13.93 12.852 1 98.5 115 VAL B CA 1
ATOM 2082 C C . VAL B 1 115 ? -1.97 13.469 13.766 1 98.5 115 VAL B C 1
ATOM 2084 O O . VAL B 1 115 ? -2.111 13.477 14.992 1 98.5 115 VAL B O 1
ATOM 2087 N N . VAL B 1 116 ? -0.92 12.93 13.203 1 97.19 116 VAL B N 1
ATOM 2088 C CA . VAL B 1 116 ? 0.237 12.555 14.008 1 97.19 116 VAL B CA 1
ATOM 2089 C C . VAL B 1 116 ? 0.959 13.805 14.492 1 97.19 116 VAL B C 1
ATOM 2091 O O . VAL B 1 116 ? 1.6 14.508 13.711 1 97.19 116 VAL B O 1
ATOM 2094 N N . GLY B 1 117 ? 0.86 13.953 15.719 1 91.38 117 GLY B N 1
ATOM 2095 C CA . GLY B 1 117 ? 1.437 15.156 16.297 1 91.38 117 GLY B CA 1
ATOM 2096 C C . GLY B 1 117 ? 2.924 15.297 16.031 1 91.38 117 GLY B C 1
ATOM 2097 O O . GLY B 1 117 ? 3.668 14.312 16.109 1 91.38 117 GLY B O 1
ATOM 2098 N N . GLY B 1 118 ? 3.5 16.406 15.766 1 94.19 118 GLY B N 1
ATOM 2099 C CA . GLY B 1 118 ? 4.91 16.688 15.539 1 94.19 118 GLY B CA 1
ATOM 2100 C C . GLY B 1 118 ? 5.336 16.469 14.102 1 94.19 118 GLY B C 1
ATOM 2101 O O . GLY B 1 118 ? 6.426 16.891 13.703 1 94.19 118 GLY B O 1
ATOM 2102 N N . SER B 1 119 ? 4.527 15.805 13.391 1 97.19 119 SER B N 1
ATOM 2103 C CA . SER B 1 119 ? 4.887 15.508 12.008 1 97.19 119 SER B CA 1
ATOM 2104 C C . SER B 1 119 ? 4.598 16.688 11.094 1 97.19 119 SER B C 1
ATOM 2106 O O . SER B 1 119 ? 5.062 16.734 9.953 1 97.19 119 SER B O 1
ATOM 2108 N N . VAL B 1 120 ? 3.836 17.625 11.57 1 97.62 120 VAL B N 1
ATOM 2109 C CA . VAL B 1 120 ? 3.252 18.656 10.719 1 97.62 120 VAL B CA 1
ATOM 2110 C C . VAL B 1 120 ? 4.297 19.719 10.406 1 97.62 120 VAL B C 1
ATOM 2112 O O . VAL B 1 120 ? 4.953 20.234 11.312 1 97.62 120 VAL B O 1
ATOM 2115 N N . SER B 1 121 ? 4.438 19.984 9.234 1 96.62 121 SER B N 1
ATOM 2116 C CA . SER B 1 121 ? 5.18 21.125 8.703 1 96.62 121 SER B CA 1
ATOM 2117 C C . SER B 1 121 ? 4.34 21.922 7.715 1 96.62 121 SER B C 1
ATOM 2119 O O . SER B 1 121 ? 3.139 21.672 7.574 1 96.62 121 SER B O 1
ATOM 2121 N N . ASP B 1 122 ? 5.012 22.906 7.086 1 93.69 122 ASP B N 1
ATOM 2122 C CA . ASP B 1 122 ? 4.289 23.719 6.102 1 93.69 122 ASP B CA 1
ATOM 2123 C C . ASP B 1 122 ? 3.965 22.891 4.855 1 93.69 122 ASP B C 1
ATOM 2125 O O . ASP B 1 122 ? 2.98 23.172 4.168 1 93.69 122 ASP B O 1
ATOM 2129 N N . GLY B 1 123 ? 4.742 21.859 4.645 1 95.81 123 GLY B N 1
ATOM 2130 C CA . GLY B 1 123 ? 4.605 21.172 3.369 1 95.81 123 GLY B CA 1
ATOM 2131 C C . GLY B 1 123 ? 4.168 19.734 3.512 1 95.81 123 GLY B C 1
ATOM 2132 O O . GLY B 1 123 ? 3.91 19.047 2.514 1 95.81 123 GLY B O 1
ATOM 2133 N N . ALA B 1 124 ? 4.066 19.312 4.77 1 97.94 124 ALA B N 1
ATOM 2134 C CA . ALA B 1 124 ? 3.799 17.875 4.898 1 97.94 124 ALA B CA 1
ATOM 2135 C C . ALA B 1 124 ? 3.24 17.547 6.281 1 97.94 124 ALA B C 1
ATOM 2137 O O . ALA B 1 124 ? 3.426 18.312 7.23 1 97.94 124 ALA B O 1
ATOM 2138 N N . ALA B 1 125 ? 2.596 16.422 6.391 1 98.56 125 ALA B N 1
ATOM 2139 C CA . ALA B 1 125 ? 2.113 15.852 7.648 1 98.56 125 ALA B CA 1
ATOM 2140 C C . ALA B 1 125 ? 1.817 14.359 7.5 1 98.56 125 ALA B C 1
ATOM 2142 O O . ALA B 1 125 ? 1.509 13.883 6.406 1 98.56 125 ALA B O 1
ATOM 2143 N N . MET B 1 126 ? 1.94 13.703 8.609 1 98.56 126 MET B N 1
ATOM 2144 C CA . MET B 1 126 ? 1.415 12.344 8.703 1 98.56 126 MET B CA 1
ATOM 2145 C C . MET B 1 126 ? 0.072 12.328 9.43 1 98.56 126 MET B C 1
ATOM 2147 O O . MET B 1 126 ? -0.106 13.023 10.43 1 98.56 126 MET B O 1
ATOM 2151 N N . ILE B 1 127 ? -0.813 11.562 8.891 1 98.5 127 ILE B N 1
ATOM 2152 C CA . ILE B 1 127 ? -2.068 11.312 9.594 1 98.5 127 ILE B CA 1
ATOM 2153 C C . ILE B 1 127 ? -2.318 9.812 9.688 1 98.5 127 ILE B C 1
ATOM 2155 O O . ILE B 1 127 ? -1.596 9.016 9.078 1 98.5 127 ILE B O 1
ATOM 2159 N N . ARG B 1 128 ? -3.225 9.414 10.477 1 97.81 128 ARG B N 1
ATOM 2160 C CA . ARG B 1 128 ? -3.707 8.047 10.586 1 97.81 128 ARG B CA 1
ATOM 2161 C C . ARG B 1 128 ? -5.18 7.949 10.195 1 97.81 128 ARG B C 1
ATOM 2163 O O . ARG B 1 128 ? -5.98 8.82 10.555 1 97.81 128 ARG B O 1
ATOM 2170 N N . ASP B 1 129 ? -5.465 6.941 9.398 1 97.88 129 ASP B N 1
ATOM 2171 C CA . ASP B 1 129 ? -6.875 6.684 9.125 1 97.88 129 ASP B CA 1
ATOM 2172 C C . ASP B 1 129 ? -7.582 6.125 10.352 1 97.88 129 ASP B C 1
ATOM 2174 O O . ASP B 1 129 ? -6.969 5.965 11.414 1 97.88 129 ASP B O 1
ATOM 2178 N N . PRO B 1 130 ? -8.883 5.805 10.367 1 97.25 130 PRO B N 1
ATOM 2179 C CA . PRO B 1 130 ? -9.633 5.414 11.562 1 97.25 130 PRO B CA 1
ATOM 2180 C C . PRO B 1 130 ? -9.086 4.148 12.219 1 97.25 130 PRO B C 1
ATOM 2182 O O . PRO B 1 130 ? -9.312 3.918 13.406 1 97.25 130 PRO B O 1
ATOM 2185 N N . ASP B 1 131 ? -8.375 3.291 11.398 1 96.75 131 ASP B N 1
ATOM 2186 C CA . ASP B 1 131 ? -7.828 2.051 11.938 1 96.75 131 ASP B CA 1
ATOM 2187 C C . ASP B 1 131 ? -6.344 2.201 12.266 1 96.75 131 ASP B C 1
ATOM 2189 O O . ASP B 1 131 ? -5.691 1.239 12.672 1 96.75 131 ASP B O 1
ATOM 2193 N N . GLY B 1 132 ? -5.797 3.393 11.992 1 96.25 132 GLY B N 1
ATOM 2194 C CA . GLY B 1 132 ? -4.426 3.656 12.406 1 96.25 132 GLY B CA 1
ATOM 2195 C C . GLY B 1 132 ? -3.436 3.586 11.258 1 96.25 132 GLY B C 1
ATOM 2196 O O . GLY B 1 132 ? -2.238 3.809 11.453 1 96.25 132 GLY B O 1
ATOM 2197 N N . GLN B 1 133 ? -3.842 3.283 10.07 1 96.75 133 GLN B N 1
ATOM 2198 C CA . GLN B 1 133 ? -2.959 3.234 8.914 1 96.75 133 GLN B CA 1
ATOM 2199 C C . GLN B 1 133 ? -2.371 4.609 8.609 1 96.75 133 GLN B C 1
ATOM 2201 O O . GLN B 1 133 ? -3.096 5.605 8.57 1 96.75 133 GLN B O 1
ATOM 2206 N N . LEU B 1 134 ? -1.092 4.66 8.406 1 97.75 134 LEU B N 1
ATOM 2207 C CA . LEU B 1 134 ? -0.394 5.914 8.148 1 97.75 134 LEU B CA 1
ATOM 2208 C C . LEU B 1 134 ? -0.648 6.391 6.719 1 97.75 134 LEU B C 1
ATOM 2210 O O . LEU B 1 134 ? -0.563 5.605 5.773 1 97.75 134 LEU B O 1
ATOM 2214 N N . LEU B 1 135 ? -0.949 7.633 6.609 1 98.56 135 LEU B N 1
ATOM 2215 C CA . LEU B 1 135 ? -1.006 8.375 5.352 1 98.56 135 LEU B CA 1
ATOM 2216 C C . LEU B 1 135 ? -0.13 9.625 5.414 1 98.56 135 LEU B C 1
ATOM 2218 O O . LEU B 1 135 ? -0.095 10.312 6.438 1 98.56 135 LEU B O 1
ATOM 2222 N N . GLU B 1 136 ? 0.481 9.875 4.324 1 98.81 136 GLU B N 1
ATOM 2223 C CA . GLU B 1 136 ? 1.271 11.094 4.164 1 98.81 136 GLU B CA 1
ATOM 2224 C C . GLU B 1 136 ? 0.525 12.125 3.326 1 98.81 136 GLU B C 1
ATOM 2226 O O . GLU B 1 136 ? 0.009 11.805 2.252 1 98.81 136 GLU B O 1
ATOM 2231 N N . LEU B 1 137 ? 0.399 13.266 3.871 1 98.62 137 LEU B N 1
ATOM 2232 C CA . LEU B 1 137 ? -0.157 14.383 3.117 1 98.62 137 LEU B CA 1
ATOM 2233 C C . LEU B 1 137 ? 0.926 15.398 2.777 1 98.62 137 LEU B C 1
ATOM 2235 O O . LEU B 1 137 ? 1.651 15.859 3.662 1 98.62 137 LEU B O 1
ATOM 2239 N N . LEU B 1 138 ? 0.992 15.688 1.505 1 98 138 LEU B N 1
ATOM 2240 C CA . LEU B 1 138 ? 1.96 16.641 0.99 1 98 138 LEU B CA 1
ATOM 2241 C C . LEU B 1 138 ? 1.255 17.828 0.338 1 98 138 LEU B C 1
ATOM 2243 O O . LEU B 1 138 ? 0.222 17.656 -0.313 1 98 138 LEU B O 1
ATOM 2247 N N . SER B 1 139 ? 1.896 18.969 0.502 1 96.25 139 SER B N 1
ATOM 2248 C CA . SER B 1 139 ? 1.378 20.125 -0.212 1 96.25 139 SER B CA 1
ATOM 2249 C C . SER B 1 139 ? 1.65 20.031 -1.709 1 96.25 139 SER B C 1
ATOM 2251 O O . SER B 1 139 ? 2.375 19.125 -2.152 1 96.25 139 SER B O 1
ATOM 2253 N N . ASP B 1 140 ? 1.109 20.922 -2.486 1 92.81 140 ASP B N 1
ATOM 2254 C CA . ASP B 1 140 ? 1.242 20.922 -3.939 1 92.81 140 ASP B CA 1
ATOM 2255 C C . ASP B 1 140 ? 2.686 21.203 -4.355 1 92.81 140 ASP B C 1
ATOM 2257 O O . ASP B 1 140 ? 3.08 20.906 -5.484 1 92.81 140 ASP B O 1
ATOM 2261 N N . GLY B 1 141 ? 3.371 21.859 -3.492 1 89.75 141 GLY B N 1
ATOM 2262 C CA . GLY B 1 141 ? 4.77 22.109 -3.795 1 89.75 141 GLY B CA 1
ATOM 2263 C C . GLY B 1 141 ? 5.543 20.859 -4.141 1 89.75 141 GLY B C 1
ATOM 2264 O O . GLY B 1 141 ? 6.434 20.875 -4.992 1 89.75 141 GLY B O 1
ATOM 2265 N N . TRP B 1 142 ? 5.215 19.766 -3.59 1 88.44 142 TRP B N 1
ATOM 2266 C CA . TRP B 1 142 ? 5.867 18.484 -3.865 1 88.44 142 TRP B CA 1
ATOM 2267 C C . TRP B 1 142 ? 5.617 18.047 -5.305 1 88.44 142 TRP B C 1
ATOM 2269 O O . TRP B 1 142 ? 6.531 17.562 -5.977 1 88.44 142 TRP B O 1
ATOM 2279 N N . LEU B 1 143 ? 4.492 18.172 -5.766 1 88.31 143 LEU B N 1
ATOM 2280 C CA . LEU B 1 143 ? 4.148 17.781 -7.129 1 88.31 143 LEU B CA 1
ATOM 2281 C C . LEU B 1 143 ? 4.977 18.547 -8.148 1 88.31 143 LEU B C 1
ATOM 2283 O O . LEU B 1 143 ? 5.395 18 -9.164 1 88.31 143 LEU B O 1
ATOM 2287 N N . ALA B 1 144 ? 5.176 19.781 -7.738 1 88.19 144 ALA B N 1
ATOM 2288 C CA . ALA B 1 144 ? 5.902 20.656 -8.656 1 88.19 144 ALA B CA 1
ATOM 2289 C C . ALA B 1 144 ? 7.375 20.266 -8.734 1 88.19 144 ALA B C 1
ATOM 2291 O O . ALA B 1 144 ? 8.047 20.562 -9.727 1 88.19 144 ALA B O 1
ATOM 2292 N N . ALA B 1 145 ? 7.824 19.625 -7.77 1 88.62 145 ALA B N 1
ATOM 2293 C CA . ALA B 1 145 ? 9.25 19.297 -7.688 1 88.62 145 ALA B CA 1
ATOM 2294 C C . ALA B 1 145 ? 9.547 17.969 -8.367 1 88.62 145 ALA B C 1
ATOM 2296 O O . ALA B 1 145 ? 10.703 17.641 -8.633 1 88.62 145 ALA B O 1
ATOM 2297 N N . LEU B 1 146 ? 8.523 17.188 -8.656 1 91.38 146 LEU B N 1
ATOM 2298 C CA . LEU B 1 146 ? 8.695 15.852 -9.219 1 91.38 146 LEU B CA 1
ATOM 2299 C C . LEU B 1 146 ? 9.031 15.93 -10.703 1 91.38 146 LEU B C 1
ATOM 2301 O O . LEU B 1 146 ? 8.422 16.703 -11.438 1 91.38 146 LEU B O 1
ATOM 2305 N N . PRO B 1 147 ? 10.055 15.172 -11.125 1 93.5 147 PRO B N 1
ATOM 2306 C CA . PRO B 1 147 ? 10.289 15.086 -12.57 1 93.5 147 PRO B CA 1
ATOM 2307 C C . PRO B 1 147 ? 9.141 14.406 -13.305 1 93.5 147 PRO B C 1
ATOM 2309 O O . PRO B 1 147 ? 8.242 13.836 -12.68 1 93.5 147 PRO B O 1
ATOM 2312 N N . ALA B 1 148 ? 9.195 14.438 -14.617 1 92.5 148 ALA B N 1
ATOM 2313 C CA . ALA B 1 148 ? 8.188 13.75 -15.422 1 92.5 148 ALA B CA 1
ATOM 2314 C C . ALA B 1 148 ? 8.297 12.234 -15.25 1 92.5 148 ALA B C 1
ATOM 2316 O O . ALA B 1 148 ? 9.398 11.688 -15.18 1 92.5 148 ALA B O 1
ATOM 2317 N N . ARG B 1 149 ? 7.172 11.547 -15.227 1 90.12 149 ARG B N 1
ATOM 2318 C CA . ARG B 1 149 ? 7.184 10.086 -15.156 1 90.12 149 ARG B CA 1
ATOM 2319 C C . ARG B 1 149 ? 7.688 9.477 -16.453 1 90.12 149 ARG B C 1
ATOM 2321 O O . ARG B 1 149 ? 7.461 10.031 -17.531 1 90.12 149 ARG B O 1
ATOM 2328 N N . PRO B 1 150 ? 8.273 8.398 -16.391 1 90.31 150 PRO B N 1
ATOM 2329 C CA . PRO B 1 150 ? 8.742 7.73 -17.609 1 90.31 150 PRO B CA 1
ATOM 2330 C C . PRO B 1 150 ? 7.594 7.203 -18.469 1 90.31 150 PRO B C 1
ATOM 2332 O O . PRO B 1 150 ? 6.5 6.949 -17.953 1 90.31 150 PRO B O 1
#

pLDDT: mean 95.04, std 6.47, range [55.91, 98.81]

Nearest PDB structures (foldseek):
  1ss4-assembly1_A  TM=8.562E-01  e=3.427E-09  Bacillus cereus
  2c21-assembly3_F  TM=7.893E-01  e=1.937E-08  Leishmania major
  6on1-assembly3_F  TM=6.533E-01  e=1.087E-08  Streptomyces sclerotialus
  4gym-assembly1_B  TM=5.856E-01  e=9.209E-05  Conexibacter woesei DSM 14684
  4gym-assembly1_A  TM=5.852E-01  e=8.636E-05  Conexibacter woesei DSM 14684